Protein AF-A0A1I1IZY8-F1 (afdb_monomer)

Radius of gyration: 29.38 Å; Cα contacts (8 Å, |Δi|>4): 612; chains: 1; bounding box: 115×66×78 Å

Mean predicted aligned error: 15.42 Å

Secondary structure (DSSP, 8-state):
---------------------------------------PPEE-HHHHHHHHSS--EETTEEHHHHH---HHHHHHH-HHHHHHH-S-HHHHHHHIIIIITTTT---SS---PPPPTTEEEEEEEEE-S-SSSS----EEEEEEE----TT--HHHHHHHHHHHHHHHHHHHHHHHHHS---HHHHHHHHHHHHHHHHHTSEE--SSSSTTSHHIIIII-EE-HHHHHHHHHHHHHHHHHHHHH-SSS-----EEEEETTTBSS--EEEEEETTEEEEEETTTTEEEESS-GGGT--GGGEE--TTSS-HHHHHTTSPPP--S-----S---------BSPPP--

Foldseek 3Di:
DDDDDDDDDDDDDDDDDDDDDDPPPPPPPPPPPPDPDDLDADAPPVLVCCQQVAQCDDPRDRCCVVPVAGSVQLCQADQVCCQPPASHSHSSNVCCVPPCVVVVHDGNDHDQDDDDVFFDSYKYWFQQDFPDPDRDDHIHIDTFGDDDQQQDDPVLVVVLLVVLLVQLVVLQCCCVPPHPNFQQSSLLSLLLVLLLLLVQAAEDPPDRCQLGSSNSQEVRYHDLNHSQRSSQSNQVNNQVVQPPDPPDHADGWGWDWPCHLEQDRTWTFICTRRFTKTGGSNQSWIFGHDDVVVVDDPPGIPHPNPPDHNVNSVVPGYYHDDDPDDDPDDSPDSPRHRDDDHDDD

Sequence (345 aa):
MTCKRCLRKVIRISACLIMGMSVLFSTYTSRVYASTYSDAVGISEDTYNTLIKGTTVYNGVDYAKKDGYNPLYYFLNYADLRAAYGADPAKLVEHWAIFGRNEKRTSNTQLALAPQANSSKKEYVVPSNQKTKTKKDGMVVIPQEIHSNGGMNRRQETEARSVALQLAQNIYNQVTTNGGGTQIEMVCYATGIVKAYLDIGTFTTEGKLYRTAYGVFIAHEYSSAGATRALGLILDYLNQLCQADKDKEYPPLQWVHVNANTWDDQWCQIVCDNHEAYADAIVSQAGYGKHPNQGGSKQDVQSYYQYATENDIINTRPPYVDGDYKITENQQKNQNPMSGQKPEY

Nearest PDB structures (foldseek):
  5xf8-assembly1_5  TM=2.092E-01  e=5.697E+00  Saccharomyces cerevisiae S288C
  8w7m-assembly1_5  TM=1.538E-01  e=2.110E+00  Saccharomyces cerevisiae S288C

Structure (mmCIF, N/CA/C/O backbone):
data_AF-A0A1I1IZY8-F1
#
_entry.id   AF-A0A1I1IZY8-F1
#
loop_
_atom_site.group_PDB
_atom_site.id
_atom_site.type_symbol
_atom_site.label_atom_id
_atom_site.label_alt_id
_atom_site.label_comp_id
_atom_site.label_asym_id
_atom_site.label_entity_id
_atom_site.label_seq_id
_atom_site.pdbx_PDB_ins_code
_atom_site.Cartn_x
_atom_site.Cartn_y
_atom_site.Cartn_z
_atom_site.occupancy
_atom_site.B_iso_or_equiv
_atom_site.auth_seq_id
_atom_site.auth_comp_id
_atom_site.auth_asym_id
_atom_site.auth_atom_id
_atom_site.pdbx_PDB_model_num
ATOM 1 N N . MET A 1 1 ? 84.388 34.018 56.118 1.00 34.06 1 MET A N 1
ATOM 2 C CA . MET A 1 1 ? 85.294 33.375 55.143 1.00 34.06 1 MET A CA 1
ATOM 3 C C . MET A 1 1 ? 84.524 33.157 53.847 1.00 34.06 1 MET A C 1
ATOM 5 O O . MET A 1 1 ? 83.461 32.568 53.925 1.00 34.06 1 MET A O 1
ATOM 9 N N . THR A 1 2 ? 85.056 33.705 52.738 1.00 36.53 2 THR A N 1
ATOM 10 C CA . THR A 1 2 ? 84.788 33.446 51.292 1.00 36.53 2 THR A CA 1
ATOM 11 C C . THR A 1 2 ? 83.342 33.394 50.750 1.00 36.53 2 THR A C 1
ATOM 13 O O . THR A 1 2 ? 82.500 32.733 51.322 1.00 36.53 2 THR A O 1
ATOM 16 N N . CYS A 1 3 ? 82.967 33.896 49.564 1.00 37.16 3 CYS A N 1
ATOM 17 C CA . CYS A 1 3 ? 83.484 34.857 48.574 1.00 37.16 3 CYS A CA 1
ATOM 18 C C . CYS A 1 3 ? 82.498 34.834 47.371 1.00 37.16 3 CYS A C 1
ATOM 20 O O . CYS A 1 3 ? 82.237 33.740 46.893 1.00 37.16 3 CYS A O 1
ATOM 22 N N . LYS A 1 4 ? 82.088 36.008 46.839 1.00 40.41 4 LYS A N 1
ATOM 23 C CA . LYS A 1 4 ? 81.721 36.319 45.419 1.00 40.41 4 LYS A CA 1
ATOM 24 C C . LYS A 1 4 ? 80.543 35.568 44.737 1.00 40.41 4 LYS A C 1
ATOM 26 O O . LYS A 1 4 ? 80.348 34.392 44.952 1.00 40.41 4 LYS A O 1
ATOM 31 N N . ARG A 1 5 ? 79.799 36.097 43.752 1.00 43.59 5 ARG A N 1
ATOM 32 C CA . ARG A 1 5 ? 79.442 37.429 43.199 1.00 43.59 5 ARG A CA 1
ATOM 33 C C . ARG A 1 5 ? 78.542 37.146 41.964 1.00 43.59 5 ARG A C 1
ATOM 35 O O . ARG A 1 5 ? 78.700 36.102 41.346 1.00 43.59 5 ARG A O 1
ATOM 42 N N . CYS A 1 6 ? 77.763 38.154 41.556 1.00 35.19 6 CYS A N 1
ATOM 43 C CA . CYS A 1 6 ? 77.185 38.409 40.214 1.00 35.19 6 CYS A CA 1
ATOM 44 C C . CYS A 1 6 ? 75.794 37.837 39.851 1.00 35.19 6 CYS A C 1
ATOM 46 O O . CYS A 1 6 ? 75.528 36.679 40.110 1.00 35.19 6 CYS A O 1
ATOM 48 N N . LEU A 1 7 ? 74.926 38.487 39.055 1.00 38.28 7 LEU A N 1
ATOM 49 C CA . LEU A 1 7 ? 74.340 39.848 38.970 1.00 38.28 7 LEU A CA 1
ATOM 50 C C . LEU A 1 7 ? 73.363 39.839 37.752 1.00 38.28 7 LEU A C 1
ATOM 52 O O . LEU A 1 7 ? 73.817 39.660 36.633 1.00 38.28 7 LEU A O 1
ATOM 56 N N . ARG A 1 8 ? 72.068 40.128 37.996 1.00 36.38 8 ARG A N 1
ATOM 57 C CA . ARG A 1 8 ? 71.033 40.835 37.172 1.00 36.38 8 ARG A CA 1
ATOM 58 C C . ARG A 1 8 ? 70.611 40.389 35.749 1.00 36.38 8 ARG A C 1
ATOM 60 O O . ARG A 1 8 ? 71.401 40.447 34.816 1.00 36.38 8 ARG A O 1
ATOM 67 N N . LYS A 1 9 ? 69.276 40.314 35.561 1.00 36.44 9 LYS A N 1
ATOM 68 C CA . LYS A 1 9 ? 68.382 41.255 34.802 1.00 36.44 9 LYS A CA 1
ATOM 69 C C . LYS A 1 9 ? 66.929 40.720 34.875 1.00 36.44 9 LYS A C 1
ATOM 71 O O . LYS A 1 9 ? 66.686 39.618 34.419 1.00 36.44 9 LYS A O 1
ATOM 76 N N . VAL A 1 10 ? 66.004 41.270 35.672 1.00 39.50 10 VAL A N 1
ATOM 77 C CA . VAL A 1 10 ? 65.030 42.363 35.401 1.00 39.50 10 VAL A CA 1
ATOM 78 C C . VAL A 1 10 ? 64.452 42.384 33.976 1.00 39.50 10 VAL A C 1
ATOM 80 O O . VAL A 1 10 ? 65.185 42.757 33.070 1.00 39.50 10 VAL A O 1
ATOM 83 N N . ILE A 1 11 ? 63.142 42.112 33.832 1.00 36.38 11 ILE A N 1
ATOM 84 C CA . ILE A 1 11 ? 62.152 42.800 32.963 1.00 36.38 11 ILE A CA 1
ATOM 85 C C . ILE A 1 11 ? 60.736 42.577 33.553 1.00 36.38 11 ILE A C 1
ATOM 87 O O . ILE A 1 11 ? 60.507 41.646 34.319 1.00 36.38 11 ILE A O 1
ATOM 91 N N . ARG A 1 12 ? 59.854 43.544 33.282 1.00 35.88 12 ARG A N 1
ATOM 92 C CA . ARG A 1 12 ? 58.697 44.032 34.049 1.00 35.88 12 ARG A CA 1
ATOM 93 C C . ARG A 1 12 ? 57.353 43.323 33.792 1.00 35.88 12 ARG A C 1
ATOM 95 O O . ARG A 1 12 ? 57.112 42.759 32.735 1.00 35.88 12 ARG A O 1
ATOM 102 N N . ILE A 1 13 ? 56.471 43.517 34.774 1.00 37.06 13 ILE A N 1
ATOM 103 C CA . ILE A 1 13 ? 54.999 43.419 34.787 1.00 37.06 13 ILE A CA 1
ATOM 104 C C . ILE A 1 13 ? 54.361 44.269 33.669 1.00 37.06 13 ILE A C 1
ATOM 106 O O . ILE A 1 13 ? 54.784 45.418 33.522 1.00 37.06 13 ILE A O 1
ATOM 110 N N . SER A 1 14 ? 53.307 43.778 32.985 1.00 34.28 14 SER A N 1
ATOM 111 C CA . SER A 1 14 ? 51.981 44.449 32.843 1.00 34.28 14 SER A CA 1
ATOM 112 C C . SER A 1 14 ? 51.028 43.811 31.811 1.00 34.28 14 SER A C 1
ATOM 114 O O . SER A 1 14 ? 51.387 43.636 30.655 1.00 34.28 14 SER A O 1
ATOM 116 N N . ALA A 1 15 ? 49.782 43.631 32.274 1.00 32.50 15 ALA A N 1
ATOM 117 C CA . ALA A 1 15 ? 48.494 43.853 31.599 1.00 32.50 15 ALA A CA 1
ATOM 118 C C . ALA A 1 15 ? 47.944 42.865 30.540 1.00 32.50 15 ALA A C 1
ATOM 120 O O . ALA A 1 15 ? 48.357 42.833 29.390 1.00 32.50 15 ALA A O 1
ATOM 121 N N . CYS A 1 16 ? 46.883 42.171 30.977 1.00 31.05 16 CYS A N 1
ATOM 122 C CA . CYS A 1 16 ? 45.549 42.093 30.365 1.00 31.05 16 CYS A CA 1
ATOM 123 C C . CYS A 1 16 ? 45.417 41.962 28.839 1.00 31.05 16 CYS A C 1
ATOM 125 O O . CYS A 1 16 ? 45.545 42.951 28.128 1.00 31.05 16 CYS A O 1
ATOM 127 N N . LEU A 1 17 ? 44.856 40.832 28.393 1.00 33.91 17 LEU A N 1
ATOM 128 C CA . LEU A 1 17 ? 43.595 40.870 27.642 1.00 33.91 17 LEU A CA 1
ATOM 129 C C . LEU A 1 17 ? 42.876 39.516 27.686 1.00 33.91 17 LEU A C 1
ATOM 131 O O . LEU A 1 17 ? 43.393 38.476 27.289 1.00 33.91 17 LEU A O 1
ATOM 135 N N . ILE A 1 18 ? 41.666 39.579 28.231 1.00 40.50 18 ILE A N 1
ATOM 136 C CA . ILE A 1 18 ? 40.620 38.564 28.198 1.00 40.50 18 ILE A CA 1
ATOM 137 C C . ILE A 1 18 ? 40.026 38.562 26.787 1.00 40.50 18 ILE A C 1
ATOM 139 O O . ILE A 1 18 ? 39.591 39.613 26.331 1.00 40.50 18 ILE A O 1
ATOM 143 N N . MET A 1 19 ? 39.988 37.396 26.144 1.00 34.84 19 MET A N 1
ATOM 144 C CA . MET A 1 19 ? 38.994 36.918 25.163 1.00 34.84 19 MET A CA 1
ATOM 145 C C . MET A 1 19 ? 39.558 35.578 24.660 1.00 34.84 19 MET A C 1
ATOM 147 O O . MET A 1 19 ? 40.604 35.542 24.031 1.00 34.84 19 MET A O 1
ATOM 151 N N . GLY A 1 20 ? 39.038 34.412 25.028 1.00 34.84 20 GLY A N 1
ATOM 152 C CA . GLY A 1 20 ? 37.629 34.056 24.980 1.00 34.84 20 GLY A CA 1
ATOM 153 C C . GLY A 1 20 ? 37.349 33.393 23.635 1.00 34.84 20 GLY A C 1
ATOM 154 O O . GLY A 1 20 ? 36.823 34.050 22.755 1.00 34.84 20 GLY A O 1
ATOM 155 N N . MET A 1 21 ? 37.755 32.127 23.478 1.00 34.97 21 MET A N 1
ATOM 156 C CA . MET A 1 21 ? 37.118 31.117 22.616 1.00 34.97 21 MET A CA 1
ATOM 157 C C . MET A 1 21 ? 37.890 29.795 22.746 1.00 34.97 21 MET A C 1
ATOM 159 O O . MET A 1 21 ? 38.684 29.397 21.897 1.00 34.97 21 MET A O 1
ATOM 163 N N . SER A 1 22 ? 37.676 29.104 23.864 1.00 37.12 22 SER A N 1
ATOM 164 C CA . SER A 1 22 ? 38.010 27.689 23.981 1.00 37.12 22 SER A CA 1
ATOM 165 C C . SER A 1 22 ? 37.069 26.900 23.071 1.00 37.12 22 SER A C 1
ATOM 167 O O . SER A 1 22 ? 35.892 26.726 23.384 1.00 37.12 22 SER A O 1
ATOM 169 N N . VAL A 1 23 ? 37.599 26.434 21.938 1.00 39.19 23 VAL A N 1
ATOM 170 C CA . VAL A 1 23 ? 36.984 25.399 21.102 1.00 39.19 23 VAL A CA 1
ATOM 171 C C . VAL A 1 23 ? 36.989 24.110 21.920 1.00 39.19 23 VAL A C 1
ATOM 173 O O . VAL A 1 23 ? 37.939 23.330 21.898 1.00 39.19 23 VAL A O 1
ATOM 176 N N . LEU A 1 24 ? 35.943 23.923 22.720 1.00 38.31 24 LEU A N 1
ATOM 177 C CA . LEU A 1 24 ? 35.654 22.642 23.339 1.00 38.31 24 LEU A CA 1
ATOM 178 C C . LEU A 1 24 ? 35.123 21.732 22.234 1.00 38.31 24 LEU A C 1
ATOM 180 O O . LEU A 1 24 ? 33.978 21.852 21.803 1.00 38.31 24 LEU A O 1
ATOM 184 N N . PHE A 1 25 ? 35.996 20.841 21.768 1.00 34.78 25 PHE A N 1
ATOM 185 C CA . PHE A 1 25 ? 35.624 19.614 21.078 1.00 34.78 25 PHE A CA 1
ATOM 186 C C . PHE A 1 25 ? 34.626 18.863 21.968 1.00 34.78 25 PHE A C 1
ATOM 188 O O . PHE A 1 25 ? 35.005 18.130 22.881 1.00 34.78 25 PHE A O 1
ATOM 195 N N . SER A 1 26 ? 33.336 19.101 21.737 1.00 34.22 26 SER A N 1
ATOM 196 C CA . SER A 1 26 ? 32.274 18.299 22.322 1.00 34.22 26 SER A CA 1
ATOM 197 C C . SER A 1 26 ? 32.352 16.929 21.666 1.00 34.22 26 SER A C 1
ATOM 199 O O . SER A 1 26 ? 32.083 16.767 20.473 1.00 34.22 26 SER A O 1
ATOM 201 N N . THR A 1 27 ? 32.798 15.943 22.433 1.00 30.19 27 THR A N 1
ATOM 202 C CA . THR A 1 27 ? 32.685 14.540 22.074 1.00 30.19 27 THR A CA 1
ATOM 203 C C . THR A 1 27 ? 31.197 14.210 21.992 1.00 30.19 27 THR A C 1
ATOM 205 O O . THR A 1 27 ? 30.535 13.962 23.000 1.00 30.19 27 THR A O 1
ATOM 208 N N . TYR A 1 28 ? 30.656 14.214 20.772 1.00 30.33 28 TYR A N 1
ATOM 209 C CA . TYR A 1 28 ? 29.362 13.618 20.457 1.00 30.33 28 TYR A CA 1
ATOM 210 C C . TYR A 1 28 ? 29.458 12.109 20.697 1.00 30.33 28 TYR A C 1
ATOM 212 O O . TYR A 1 28 ? 29.640 11.308 19.786 1.00 30.33 28 TYR A O 1
ATOM 220 N N . THR A 1 29 ? 29.375 11.711 21.962 1.00 31.48 29 THR A N 1
ATOM 221 C CA . THR A 1 29 ? 29.021 10.344 22.310 1.00 31.48 29 THR A CA 1
ATOM 222 C C . THR A 1 29 ? 27.521 10.238 22.092 1.00 31.48 29 THR A C 1
ATOM 224 O O . THR A 1 29 ? 26.715 10.673 22.912 1.00 31.48 29 THR A O 1
ATOM 227 N N . SER A 1 30 ? 27.136 9.715 20.932 1.00 28.23 30 SER A N 1
ATOM 228 C CA . SER A 1 30 ? 25.767 9.294 20.666 1.00 28.23 30 SER A CA 1
ATOM 229 C C . SER A 1 30 ? 25.425 8.208 21.683 1.00 28.23 30 SER A C 1
ATOM 231 O O . SER A 1 30 ? 25.748 7.036 21.493 1.00 28.23 30 SER A O 1
ATOM 233 N N . ARG A 1 31 ? 24.826 8.587 22.815 1.00 30.16 31 ARG A N 1
ATOM 234 C CA . ARG A 1 31 ? 24.198 7.615 23.706 1.00 30.16 31 ARG A CA 1
ATOM 235 C C . ARG A 1 31 ? 23.035 7.019 22.929 1.00 30.16 31 ARG A C 1
ATOM 237 O O . ARG A 1 31 ? 22.040 7.692 22.679 1.00 30.16 31 ARG A O 1
ATOM 244 N N . VAL A 1 32 ? 23.204 5.770 22.511 1.00 27.44 32 VAL A N 1
ATOM 245 C CA . VAL A 1 32 ? 22.123 4.924 22.016 1.00 27.44 32 VAL A CA 1
ATOM 246 C C . VAL A 1 32 ? 21.107 4.817 23.148 1.00 27.44 32 VAL A C 1
ATOM 248 O O . VAL A 1 32 ? 21.322 4.101 24.123 1.00 27.44 32 VAL A O 1
ATOM 251 N N . TYR A 1 33 ? 20.017 5.571 23.048 1.00 27.00 33 TYR A N 1
ATOM 252 C CA . TYR A 1 33 ? 18.827 5.296 23.833 1.00 27.00 33 TYR A CA 1
ATOM 253 C C . TYR A 1 33 ? 18.123 4.125 23.153 1.00 27.00 33 TYR A C 1
ATOM 255 O O . TYR A 1 33 ? 17.461 4.290 22.132 1.00 27.00 33 TYR A O 1
ATOM 263 N N . ALA A 1 34 ? 18.299 2.925 23.702 1.00 26.97 34 ALA A N 1
ATOM 264 C CA . ALA A 1 34 ? 17.356 1.847 23.468 1.00 26.97 34 ALA A CA 1
ATOM 265 C C . ALA A 1 34 ? 16.060 2.246 24.186 1.00 26.97 34 ALA A C 1
ATOM 267 O O . ALA A 1 34 ? 15.960 2.109 25.406 1.00 26.97 34 ALA A O 1
ATOM 268 N N . SER A 1 35 ? 15.098 2.816 23.456 1.00 29.23 35 SER A N 1
ATOM 269 C CA . SER A 1 35 ? 13.743 2.897 23.986 1.00 29.23 35 SER A CA 1
ATOM 270 C C . SER A 1 35 ? 13.186 1.476 24.029 1.00 29.23 35 SER A C 1
ATOM 272 O O . SER A 1 35 ? 13.366 0.675 23.108 1.00 29.23 35 SER A O 1
ATOM 274 N N . THR A 1 36 ? 12.571 1.123 25.148 1.00 26.23 36 THR A N 1
ATOM 275 C CA . THR A 1 36 ? 11.823 -0.122 25.278 1.00 26.23 36 THR A CA 1
ATOM 276 C C . THR A 1 36 ? 10.718 -0.125 24.228 1.00 26.23 36 THR A C 1
ATOM 278 O O . THR A 1 36 ? 9.819 0.713 24.264 1.00 26.23 36 THR A O 1
ATOM 281 N N . TYR A 1 37 ? 10.831 -1.051 23.279 1.00 27.66 37 TYR A N 1
ATOM 282 C CA . TYR A 1 37 ? 9.823 -1.397 22.283 1.00 27.66 37 TYR A CA 1
ATOM 283 C C . TYR A 1 37 ? 8.445 -1.515 22.954 1.00 27.66 37 TYR A C 1
ATOM 285 O O . TYR A 1 37 ? 8.283 -2.330 23.862 1.00 27.66 37 TYR A O 1
ATOM 293 N N . SER A 1 38 ? 7.474 -0.687 22.554 1.00 30.67 38 SER A N 1
ATOM 294 C CA . SER A 1 38 ? 6.097 -0.816 23.030 1.00 30.67 38 SER A CA 1
ATOM 295 C C . SER A 1 38 ? 5.305 -1.740 22.100 1.00 30.67 38 SER A C 1
ATOM 297 O O . SER A 1 38 ? 5.224 -1.520 20.888 1.00 30.67 38 SER A O 1
ATOM 299 N N . ASP A 1 39 ? 4.708 -2.777 22.688 1.00 31.77 39 ASP A N 1
ATOM 300 C CA . ASP A 1 39 ? 3.784 -3.735 22.059 1.00 31.77 39 ASP A CA 1
ATOM 301 C C . ASP A 1 39 ? 2.368 -3.141 21.874 1.00 31.77 39 ASP A C 1
ATOM 303 O O . ASP A 1 39 ? 1.355 -3.834 21.969 1.00 31.77 39 ASP A O 1
ATOM 307 N N . ALA A 1 40 ? 2.260 -1.828 21.659 1.00 36.28 40 ALA A N 1
ATOM 308 C CA . ALA A 1 40 ? 0.965 -1.165 21.578 1.00 36.28 40 ALA A CA 1
ATOM 309 C C . ALA A 1 40 ? 0.355 -1.309 20.175 1.00 36.28 40 ALA A C 1
ATOM 311 O O . ALA A 1 40 ? 0.960 -0.921 19.173 1.00 36.28 40 ALA A O 1
ATOM 312 N N . VAL A 1 41 ? -0.874 -1.829 20.124 1.00 41.97 41 VAL A N 1
ATOM 313 C CA . VAL A 1 41 ? -1.770 -1.694 18.969 1.00 41.97 41 VAL A CA 1
ATOM 314 C C . VAL A 1 41 ? -2.102 -0.209 18.820 1.00 41.97 41 VAL A C 1
ATOM 316 O O . VAL A 1 41 ? -2.611 0.406 19.757 1.00 41.97 41 VAL A O 1
ATOM 319 N N . GLY A 1 42 ? -1.803 0.375 17.659 1.00 40.78 42 GLY A N 1
ATOM 320 C CA . GLY A 1 42 ? -2.234 1.732 17.330 1.00 40.78 42 GLY A CA 1
ATOM 321 C C . GLY A 1 42 ? -3.739 1.741 17.069 1.00 40.78 42 GLY A C 1
ATOM 322 O O . GLY A 1 42 ? -4.212 1.036 16.180 1.00 40.78 42 GLY A O 1
ATOM 323 N N . ILE A 1 43 ? -4.482 2.513 17.855 1.00 49.06 43 ILE A N 1
ATOM 324 C CA . ILE A 1 43 ? -5.935 2.692 17.759 1.00 49.06 43 ILE A CA 1
ATOM 325 C C . ILE A 1 43 ? -6.226 4.179 17.591 1.00 49.06 43 ILE A C 1
ATOM 327 O O . ILE A 1 43 ? -5.583 5.008 18.232 1.00 49.06 43 ILE A O 1
ATOM 331 N N . SER A 1 44 ? -7.187 4.536 16.735 1.00 48.88 44 SER A N 1
ATOM 332 C CA . SER A 1 44 ? -7.623 5.931 16.648 1.00 48.88 44 SER A CA 1
ATOM 333 C C . SER A 1 44 ? -8.234 6.383 17.977 1.00 48.88 44 SER A C 1
ATOM 335 O O . SER A 1 44 ? -8.900 5.598 18.657 1.00 48.88 44 SER A O 1
ATOM 337 N N . GLU A 1 45 ? -8.038 7.653 18.336 1.00 47.06 45 GLU A N 1
ATOM 338 C CA . GLU A 1 45 ? -8.573 8.226 19.579 1.00 47.06 45 GLU A CA 1
ATOM 339 C C . GLU A 1 45 ? -10.096 8.031 19.683 1.00 47.06 45 GLU A C 1
ATOM 341 O O . GLU A 1 45 ? -10.617 7.678 20.739 1.00 47.06 45 GLU A O 1
ATOM 346 N N . ASP A 1 46 ? -10.822 8.153 18.569 1.00 51.62 46 ASP A N 1
ATOM 347 C CA . ASP A 1 46 ? -12.268 7.909 18.507 1.00 51.62 46 ASP A CA 1
ATOM 348 C C . ASP A 1 46 ? -12.635 6.448 18.819 1.00 51.62 46 ASP A C 1
ATOM 350 O O . ASP A 1 46 ? -13.616 6.186 19.518 1.00 51.62 46 ASP A O 1
ATOM 354 N N . THR A 1 47 ? -11.837 5.484 18.349 1.00 56.75 47 THR A N 1
ATOM 355 C CA . THR A 1 47 ? -12.042 4.048 18.607 1.00 56.75 47 THR A CA 1
ATOM 356 C C . THR A 1 47 ? -11.752 3.707 20.055 1.00 56.75 47 THR A C 1
ATOM 358 O O . THR A 1 47 ? -12.551 3.031 20.707 1.00 56.75 47 THR A O 1
ATOM 361 N N . TYR A 1 48 ? -10.620 4.197 20.564 1.00 66.31 48 TYR A N 1
ATOM 362 C CA . TYR A 1 48 ? -10.260 4.057 21.965 1.00 66.31 48 TYR A CA 1
ATOM 363 C C . TYR A 1 48 ? -11.387 4.600 22.840 1.00 66.31 48 TYR A C 1
ATOM 365 O O . TYR A 1 48 ? -11.917 3.879 23.680 1.00 66.31 48 TYR A O 1
ATOM 373 N N . ASN A 1 49 ? -11.849 5.822 22.571 1.00 66.00 49 ASN A N 1
ATOM 374 C CA . ASN A 1 49 ? -12.944 6.433 23.312 1.00 66.00 49 ASN A CA 1
ATOM 375 C C . ASN A 1 49 ? -14.255 5.649 23.200 1.00 66.00 49 ASN A C 1
ATOM 377 O O . ASN A 1 49 ? -14.922 5.464 24.216 1.00 66.00 49 ASN A O 1
ATOM 381 N N . THR A 1 50 ? -14.615 5.169 22.009 1.00 72.56 50 THR A N 1
ATOM 382 C CA . THR A 1 50 ? -15.835 4.376 21.787 1.00 72.56 50 THR A CA 1
ATOM 383 C C . THR A 1 50 ? -15.820 3.082 22.598 1.00 72.56 50 THR A C 1
ATOM 385 O O . THR A 1 50 ? -16.822 2.730 23.216 1.00 72.56 50 THR A O 1
ATOM 388 N N . LEU A 1 51 ? -14.683 2.385 22.640 1.00 80.38 51 LEU A N 1
ATOM 389 C CA . LEU A 1 51 ? -14.558 1.101 23.326 1.00 80.38 51 LEU A CA 1
ATOM 390 C C . LEU A 1 51 ? -14.335 1.252 24.836 1.00 80.38 51 LEU A C 1
ATOM 392 O O . LEU A 1 51 ? -14.933 0.503 25.603 1.00 80.38 51 LEU A O 1
ATOM 396 N N . ILE A 1 52 ? -13.546 2.235 25.288 1.00 77.62 52 ILE A N 1
ATOM 397 C CA . ILE A 1 52 ? -13.352 2.516 26.725 1.00 77.62 52 ILE A CA 1
ATOM 398 C C . ILE A 1 52 ? -14.656 2.975 27.371 1.00 77.62 52 ILE A C 1
ATOM 400 O O . ILE A 1 52 ? -14.956 2.575 28.493 1.00 77.62 52 ILE A O 1
ATOM 404 N N . LYS A 1 53 ? -15.418 3.834 26.684 1.00 79.06 53 LYS A N 1
ATOM 405 C CA . LYS A 1 53 ? -16.692 4.379 27.189 1.00 79.06 53 LYS A CA 1
ATOM 406 C C . LYS A 1 53 ? -17.890 3.510 26.799 1.00 79.06 53 LYS A C 1
ATOM 408 O O . LYS A 1 53 ? -19.029 3.863 27.098 1.00 79.06 53 LYS A O 1
ATOM 413 N N . GLY A 1 54 ? -17.635 2.406 26.106 1.00 81.81 54 GLY A N 1
ATOM 414 C CA . GLY A 1 54 ? -18.640 1.496 25.593 1.00 81.81 54 GLY A CA 1
ATOM 415 C C . GLY A 1 54 ? -19.386 0.746 26.692 1.00 81.81 54 GLY A C 1
ATOM 416 O O . GLY A 1 54 ? -18.860 0.526 27.780 1.00 81.81 54 GLY A O 1
ATOM 417 N N . THR A 1 55 ? -20.623 0.332 26.407 1.00 90.81 55 THR A N 1
ATOM 418 C CA . THR A 1 55 ? -21.419 -0.435 27.375 1.00 90.81 55 THR A CA 1
ATOM 419 C C . THR A 1 55 ? -20.744 -1.758 27.744 1.00 90.81 55 THR A C 1
ATOM 421 O O . THR A 1 55 ? -20.208 -2.475 26.901 1.00 90.81 55 THR A O 1
ATOM 424 N N . THR A 1 56 ? -20.825 -2.097 29.026 1.00 95.44 56 THR A N 1
ATOM 425 C CA . THR A 1 56 ? -20.411 -3.386 29.598 1.00 95.44 56 THR A CA 1
ATOM 426 C C . THR A 1 56 ? -21.609 -4.164 30.133 1.00 95.44 56 THR A C 1
ATOM 428 O O . THR A 1 56 ? -21.448 -5.214 30.758 1.00 95.44 56 THR A O 1
ATOM 431 N N . VAL A 1 57 ? -22.821 -3.658 29.886 1.00 95.19 57 VAL A N 1
ATOM 432 C CA . VAL A 1 57 ? -24.073 -4.219 30.384 1.00 95.19 57 VAL A CA 1
ATOM 433 C C . VAL A 1 57 ? -24.803 -4.937 29.259 1.00 95.19 57 VAL A C 1
ATOM 435 O O . VAL A 1 57 ? -25.103 -4.339 28.226 1.00 95.19 57 VAL A O 1
ATOM 438 N N . TYR A 1 58 ? -25.153 -6.199 29.497 1.00 96.62 58 TYR A N 1
ATOM 439 C CA . TYR A 1 58 ? -26.017 -6.981 28.615 1.00 96.62 58 TYR A CA 1
ATOM 440 C C . TYR A 1 58 ? -27.097 -7.694 29.430 1.00 96.62 58 TYR A C 1
ATOM 442 O O . TYR A 1 58 ? -26.795 -8.318 30.449 1.00 96.62 58 TYR A O 1
ATOM 450 N N . ASN A 1 59 ? -28.362 -7.575 29.007 1.00 95.69 59 ASN A N 1
ATOM 451 C CA . ASN A 1 59 ? -29.538 -8.098 29.719 1.00 95.69 59 ASN A CA 1
ATOM 452 C C . ASN A 1 59 ? -29.545 -7.772 31.228 1.00 95.69 59 ASN A C 1
ATOM 454 O O . ASN A 1 59 ? -29.812 -8.629 32.067 1.00 95.69 59 ASN A O 1
ATOM 458 N N . GLY A 1 60 ? -29.211 -6.523 31.573 1.00 94.44 60 GLY A N 1
ATOM 459 C CA . GLY A 1 60 ? -29.209 -6.022 32.954 1.00 94.44 60 GLY A CA 1
ATOM 460 C C . GLY A 1 60 ? -28.013 -6.455 33.810 1.00 94.44 60 GLY A C 1
ATOM 461 O O . GLY A 1 60 ? -27.929 -6.060 34.970 1.00 94.44 60 GLY A O 1
ATOM 462 N N . VAL A 1 61 ? -27.074 -7.230 33.261 1.00 94.62 61 VAL A N 1
ATOM 463 C CA . VAL A 1 61 ? -25.871 -7.684 33.970 1.00 94.62 61 VAL A CA 1
ATOM 464 C C . VAL A 1 61 ? -24.663 -6.878 33.506 1.00 94.62 61 VAL A C 1
ATOM 466 O O . VAL A 1 61 ? -24.362 -6.858 32.316 1.00 94.62 61 VAL A O 1
ATOM 469 N N . ASP A 1 62 ? -23.959 -6.246 34.446 1.00 96.31 62 ASP A N 1
ATOM 470 C CA . ASP A 1 62 ? -22.699 -5.534 34.198 1.00 96.31 62 ASP A CA 1
ATOM 471 C C . ASP A 1 62 ? -21.513 -6.506 34.231 1.00 96.31 62 ASP A C 1
ATOM 473 O O . ASP A 1 62 ? -21.057 -6.942 35.294 1.00 96.31 62 ASP A O 1
ATOM 477 N N . TYR A 1 63 ? -21.014 -6.853 33.050 1.00 95.06 63 TYR A N 1
ATOM 478 C CA . TYR A 1 63 ? -19.938 -7.822 32.879 1.00 95.06 63 TYR A CA 1
ATOM 479 C C . TYR A 1 63 ? -18.562 -7.265 33.239 1.00 95.06 63 TYR A C 1
ATOM 481 O O . TYR A 1 63 ? -17.666 -8.050 33.560 1.00 95.06 63 TYR A O 1
ATOM 489 N N . ALA A 1 64 ? -18.384 -5.939 33.258 1.00 93.25 64 ALA A N 1
ATOM 490 C CA . ALA A 1 64 ? -17.140 -5.350 33.748 1.00 93.25 64 ALA A CA 1
ATOM 491 C C . ALA A 1 64 ? -16.967 -5.632 35.238 1.00 93.25 64 ALA A C 1
ATOM 493 O O . ALA A 1 64 ? -15.904 -6.065 35.672 1.00 93.25 64 ALA A O 1
ATOM 494 N N . LYS A 1 65 ? -18.040 -5.473 36.019 1.00 93.81 65 LYS A N 1
ATOM 495 C CA . LYS A 1 65 ? -18.027 -5.796 37.454 1.00 93.81 65 LYS A CA 1
ATOM 496 C C . LYS A 1 65 ? -17.996 -7.291 37.722 1.00 93.81 65 LYS A C 1
ATOM 498 O O . LYS A 1 65 ? -17.347 -7.723 38.667 1.00 93.81 65 LYS A O 1
ATOM 503 N N . LYS A 1 66 ? -18.731 -8.064 36.925 1.00 92.81 66 LYS A N 1
ATOM 504 C CA . LYS A 1 66 ? -18.883 -9.501 37.148 1.00 92.81 66 LYS A CA 1
ATOM 505 C C . LYS A 1 66 ? -17.603 -10.278 36.832 1.00 92.81 66 LYS A C 1
ATOM 507 O O . LYS A 1 66 ? -17.186 -11.105 37.634 1.00 92.81 66 LYS A O 1
ATOM 512 N N . ASP A 1 67 ? -16.985 -9.979 35.687 1.00 90.56 67 ASP A N 1
ATOM 513 C CA . ASP A 1 67 ? -15.938 -10.819 35.094 1.00 90.56 67 ASP A CA 1
ATOM 514 C C . ASP A 1 67 ? -14.668 -10.019 34.730 1.00 90.56 67 ASP A C 1
ATOM 516 O O . ASP A 1 67 ? -13.726 -10.563 34.153 1.00 90.56 67 ASP A O 1
ATOM 520 N N . GLY A 1 68 ? -14.632 -8.712 35.014 1.00 90.69 68 GLY A N 1
ATOM 521 C CA . GLY A 1 68 ? -13.558 -7.824 34.560 1.00 90.69 68 GLY A CA 1
ATOM 522 C C . GLY A 1 68 ? -13.615 -7.508 33.062 1.00 90.69 68 GLY A C 1
ATOM 523 O O . GLY A 1 68 ? -12.607 -7.098 32.496 1.00 90.69 68 GLY A O 1
ATOM 524 N N . TYR A 1 69 ? -14.755 -7.730 32.398 1.00 94.31 69 TYR A N 1
ATOM 525 C CA . TYR A 1 69 ? -14.919 -7.488 30.963 1.00 94.31 69 TYR A CA 1
ATOM 526 C C . TYR A 1 69 ? -14.555 -6.051 30.566 1.00 94.31 69 TYR A C 1
ATOM 528 O O . TYR A 1 69 ? -15.089 -5.089 31.117 1.00 94.31 69 TYR A O 1
ATOM 536 N N . ASN A 1 70 ? -13.685 -5.917 29.568 1.00 91.12 70 ASN A N 1
ATOM 537 C CA . ASN A 1 70 ? -13.299 -4.647 28.978 1.00 91.12 70 ASN A CA 1
ATOM 538 C C . ASN A 1 70 ? -13.534 -4.710 27.454 1.00 91.12 70 ASN A C 1
ATOM 540 O O . ASN A 1 70 ? -12.903 -5.536 26.786 1.00 91.12 70 ASN A O 1
ATOM 544 N N . PRO A 1 71 ? -14.403 -3.851 26.883 1.00 86.62 71 PRO A N 1
ATOM 545 C CA . PRO A 1 71 ? -14.712 -3.887 25.457 1.00 86.62 71 PRO A CA 1
ATOM 546 C C . PRO A 1 71 ? -13.483 -3.652 24.579 1.00 86.62 71 PRO A C 1
ATOM 548 O O . PRO A 1 71 ? -13.355 -4.308 23.551 1.00 86.62 71 PRO A O 1
ATOM 551 N N . LEU A 1 72 ? -12.558 -2.775 24.990 1.00 82.06 72 LEU A N 1
ATOM 552 C CA . LEU A 1 72 ? -11.323 -2.539 24.245 1.00 82.06 72 LEU A CA 1
ATOM 553 C C . LEU A 1 72 ? -10.458 -3.792 24.216 1.00 82.06 72 LEU A C 1
ATOM 555 O O . LEU A 1 72 ? -10.056 -4.215 23.140 1.00 82.06 72 LEU A O 1
ATOM 559 N N . TYR A 1 73 ? -10.163 -4.400 25.363 1.00 82.50 73 TYR A N 1
ATOM 560 C CA . TYR A 1 73 ? -9.306 -5.588 25.378 1.00 82.50 73 TYR A CA 1
ATOM 561 C C . TYR A 1 73 ? -9.947 -6.749 24.635 1.00 82.50 73 TYR A C 1
ATOM 563 O O . TYR A 1 73 ? -9.282 -7.432 23.863 1.00 82.50 73 TYR A O 1
ATOM 571 N N . TYR A 1 74 ? -11.251 -6.941 24.808 1.00 88.19 74 TYR A N 1
ATOM 572 C CA . TYR A 1 74 ? -11.966 -7.991 24.106 1.00 88.19 74 TYR A CA 1
ATOM 573 C C . TYR A 1 74 ? -11.959 -7.787 22.589 1.00 88.19 74 TYR A C 1
ATOM 575 O O . TYR A 1 74 ? -11.692 -8.722 21.837 1.00 88.19 74 TYR A O 1
ATOM 583 N N . PHE A 1 75 ? -12.157 -6.547 22.148 1.00 80.38 75 PHE A N 1
ATOM 584 C CA . PHE A 1 75 ? -12.006 -6.154 20.756 1.00 80.38 75 PHE A CA 1
ATOM 585 C C . PHE A 1 75 ? -10.575 -6.390 20.250 1.00 80.38 75 PHE A C 1
ATOM 587 O O . PHE A 1 75 ? -10.388 -7.023 19.216 1.00 80.38 75 PHE A O 1
ATOM 594 N N . LEU A 1 76 ? -9.548 -5.953 20.983 1.00 69.12 76 LEU A N 1
ATOM 595 C CA . LEU A 1 76 ? -8.138 -6.092 20.592 1.00 69.12 76 LEU A CA 1
ATOM 596 C C . LEU A 1 76 ? -7.651 -7.547 20.559 1.00 69.12 76 LEU A C 1
ATOM 598 O O . LEU A 1 76 ? -6.793 -7.887 19.749 1.00 69.12 76 LEU A O 1
ATOM 602 N N . ASN A 1 77 ? -8.222 -8.434 21.367 1.00 74.06 77 ASN A N 1
ATOM 603 C CA . ASN A 1 77 ? -7.760 -9.819 21.467 1.00 74.06 77 ASN A CA 1
ATOM 604 C C . ASN A 1 77 ? -8.270 -10.738 20.349 1.00 74.06 77 ASN A C 1
ATOM 606 O O . ASN A 1 77 ? -7.658 -11.773 20.100 1.00 74.06 77 ASN A O 1
ATOM 610 N N . TYR A 1 78 ? -9.375 -10.389 19.683 1.00 71.94 78 TYR A N 1
ATOM 611 C CA . TYR A 1 78 ? -10.092 -11.319 18.805 1.00 71.94 78 TYR A CA 1
ATOM 612 C C . TYR A 1 78 ? -10.431 -10.734 17.436 1.00 71.94 78 TYR A C 1
ATOM 614 O O . TYR A 1 78 ? -11.398 -9.989 17.287 1.00 71.94 78 TYR A O 1
ATOM 622 N N . ALA A 1 79 ? -9.642 -11.104 16.423 1.00 60.50 79 ALA A N 1
ATOM 623 C CA . ALA A 1 79 ? -9.794 -10.613 15.052 1.00 60.50 79 ALA A CA 1
ATOM 624 C C . ALA A 1 79 ? -11.155 -10.965 14.430 1.00 60.50 79 ALA A C 1
ATOM 626 O O . ALA A 1 79 ? -11.716 -10.160 13.693 1.00 60.50 79 ALA A O 1
ATOM 627 N N . ASP A 1 80 ? -11.716 -12.126 14.767 1.00 63.19 80 ASP A N 1
ATOM 628 C CA . ASP A 1 80 ? -13.041 -12.561 14.324 1.00 63.19 80 ASP A CA 1
ATOM 629 C C . ASP A 1 80 ? -14.160 -11.654 14.861 1.00 63.19 80 ASP A C 1
ATOM 631 O O . ASP A 1 80 ? -15.065 -11.294 14.112 1.00 63.19 80 ASP A O 1
ATOM 635 N N . LEU A 1 81 ? -14.069 -11.197 16.116 1.00 77.50 81 LEU A N 1
ATOM 636 C CA . LEU A 1 81 ? -15.031 -10.242 16.682 1.00 77.50 81 LEU A CA 1
ATOM 637 C C . LEU A 1 81 ? -14.880 -8.857 16.059 1.00 77.50 81 LEU A C 1
ATOM 639 O O . LEU A 1 81 ? -15.881 -8.195 15.786 1.00 77.50 81 LEU A O 1
ATOM 643 N N . ARG A 1 82 ? -13.636 -8.433 15.790 1.00 70.44 82 ARG A N 1
ATOM 644 C CA . ARG A 1 82 ? -13.368 -7.181 15.066 1.00 70.44 82 ARG A CA 1
ATOM 645 C C . ARG A 1 82 ? -14.000 -7.211 13.677 1.00 70.44 82 ARG A C 1
ATOM 647 O O . ARG A 1 82 ? -14.679 -6.257 13.312 1.00 70.44 82 ARG A O 1
ATOM 654 N N . ALA A 1 83 ? -13.836 -8.315 12.950 1.00 48.34 83 ALA A N 1
ATOM 655 C CA . ALA A 1 83 ? -14.403 -8.499 11.619 1.00 48.34 83 ALA A CA 1
ATOM 656 C C . ALA A 1 83 ? -15.938 -8.596 11.631 1.00 48.34 83 ALA A C 1
ATOM 658 O O . ALA A 1 83 ? -16.591 -8.044 10.748 1.00 48.34 83 ALA A O 1
ATOM 659 N N . ALA A 1 84 ? -16.521 -9.280 12.620 1.00 66.50 84 ALA A N 1
ATOM 660 C CA . ALA A 1 84 ? -17.964 -9.489 12.696 1.00 66.50 84 ALA A CA 1
ATOM 661 C C . ALA A 1 84 ? -18.736 -8.247 13.169 1.00 66.50 84 ALA A C 1
ATOM 663 O O . ALA A 1 84 ? -19.843 -7.998 12.691 1.00 66.50 84 ALA A O 1
ATOM 664 N N . TYR A 1 85 ? -18.183 -7.491 14.122 1.00 76.56 85 TYR A N 1
ATOM 665 C CA . TYR A 1 85 ? -18.922 -6.448 14.844 1.00 76.56 85 TYR A CA 1
ATOM 666 C C . TYR A 1 85 ? -18.329 -5.045 14.707 1.00 76.56 85 TYR A C 1
ATOM 668 O O . TYR A 1 85 ? -19.014 -4.065 14.991 1.00 76.56 85 TYR A O 1
ATOM 676 N N . GLY A 1 86 ? -17.068 -4.913 14.286 1.00 64.19 86 GLY A N 1
ATOM 677 C CA . GLY A 1 86 ? -16.345 -3.650 14.402 1.00 64.19 86 GLY A CA 1
ATOM 678 C C . GLY A 1 86 ? -16.216 -3.194 15.861 1.00 64.19 86 GLY A C 1
ATOM 679 O O . GLY A 1 86 ? -16.335 -3.987 16.796 1.00 64.19 86 GLY A O 1
ATOM 680 N N . ALA A 1 87 ? -15.939 -1.906 16.073 1.00 72.06 87 ALA A N 1
ATOM 681 C CA . ALA A 1 87 ? -15.837 -1.318 17.409 1.00 72.06 87 ALA A CA 1
ATOM 682 C C . ALA A 1 87 ? -17.228 -1.009 18.000 1.00 72.06 87 ALA A C 1
ATOM 684 O O . ALA A 1 87 ? -17.506 0.130 18.364 1.00 72.06 87 ALA A O 1
ATOM 685 N N . ASP A 1 88 ? -18.107 -2.013 18.064 1.00 80.69 88 ASP A N 1
ATOM 686 C CA . ASP A 1 88 ? -19.447 -1.916 18.652 1.00 80.69 88 ASP A CA 1
ATOM 687 C C . ASP A 1 88 ? -19.453 -2.549 20.058 1.00 80.69 88 ASP A C 1
ATOM 689 O O . ASP A 1 88 ? -19.513 -3.778 20.194 1.00 80.69 88 ASP A O 1
ATOM 693 N N . PRO A 1 89 ? -19.419 -1.740 21.135 1.00 86.62 89 PRO A N 1
ATOM 694 C CA . PRO A 1 89 ? -19.394 -2.258 22.497 1.00 86.62 89 PRO A CA 1
ATOM 695 C C . PRO A 1 89 ? -20.618 -3.105 22.854 1.00 86.62 89 PRO A C 1
ATOM 697 O O . PRO A 1 89 ? -20.485 -4.038 23.645 1.00 86.62 89 PRO A O 1
ATOM 700 N N . ALA A 1 90 ? -21.791 -2.811 22.276 1.00 91.44 90 ALA A N 1
ATOM 701 C CA . ALA A 1 90 ? -23.027 -3.537 22.558 1.00 91.44 90 ALA A CA 1
ATOM 702 C C . ALA A 1 90 ? -22.971 -4.956 21.981 1.00 91.44 90 ALA A C 1
ATOM 704 O O . ALA A 1 90 ? -23.299 -5.920 22.675 1.00 91.44 90 ALA A O 1
ATOM 705 N N . LYS A 1 91 ? -22.479 -5.096 20.745 1.00 91.94 91 LYS A N 1
ATOM 706 C CA . LYS A 1 91 ? -22.270 -6.406 20.111 1.00 91.94 91 LYS A CA 1
ATOM 707 C C . LYS A 1 91 ? -21.158 -7.207 20.779 1.00 91.94 91 LYS A C 1
ATOM 709 O O . LYS A 1 91 ? -21.293 -8.416 20.962 1.00 91.94 91 LYS A O 1
ATOM 714 N N . LEU A 1 92 ? -20.091 -6.539 21.209 1.00 92.69 92 LEU A N 1
ATOM 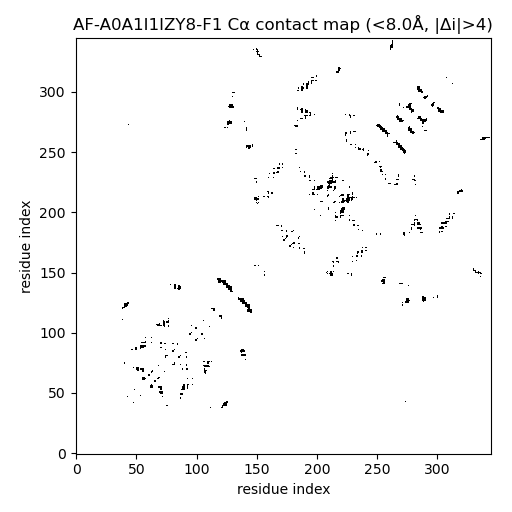715 C CA . LEU A 1 92 ? -18.992 -7.186 21.922 1.00 92.69 92 LEU A CA 1
ATOM 716 C C . LEU A 1 92 ? -19.436 -7.729 23.290 1.00 92.69 92 LEU A C 1
ATOM 718 O O . LEU A 1 92 ? -19.100 -8.867 23.624 1.00 92.69 92 LEU A O 1
ATOM 722 N N . VAL A 1 93 ? -20.225 -6.972 24.068 1.00 96.88 93 VAL A N 1
ATOM 723 C CA . VAL A 1 93 ? -20.720 -7.457 25.369 1.00 96.88 93 VAL A CA 1
ATOM 724 C C . VAL A 1 93 ? -21.794 -8.535 25.211 1.00 96.88 93 VAL A C 1
ATOM 726 O O . VAL A 1 93 ? -21.809 -9.491 25.985 1.00 96.88 93 VAL A O 1
ATOM 729 N N . GLU A 1 94 ? -22.651 -8.436 24.190 1.00 96.88 94 GLU A N 1
ATOM 730 C CA . GLU A 1 94 ? -23.594 -9.494 23.808 1.00 96.88 94 GLU A CA 1
ATOM 731 C C . GLU A 1 94 ? -22.842 -10.800 23.519 1.00 96.88 94 GLU A C 1
ATOM 733 O O . GLU A 1 94 ? -23.149 -11.843 24.102 1.00 96.88 94 GLU A O 1
ATOM 738 N N . HIS A 1 95 ? -21.793 -10.738 22.694 1.00 96.81 95 HIS A N 1
ATOM 739 C CA . HIS A 1 95 ? -20.978 -11.905 22.382 1.00 96.81 95 HIS A CA 1
ATOM 740 C C . HIS A 1 95 ? -20.261 -12.458 23.616 1.00 96.81 95 HIS A C 1
ATOM 742 O O . HIS A 1 95 ? -20.283 -13.667 23.846 1.00 96.81 95 HIS A O 1
ATOM 748 N N . TRP A 1 96 ? -19.658 -11.602 24.447 1.00 96.31 96 TRP A N 1
ATOM 749 C CA . TRP A 1 96 ? -19.030 -12.040 25.695 1.00 96.31 96 TRP A CA 1
ATOM 750 C C . TRP A 1 96 ? -20.022 -12.777 26.601 1.00 96.31 9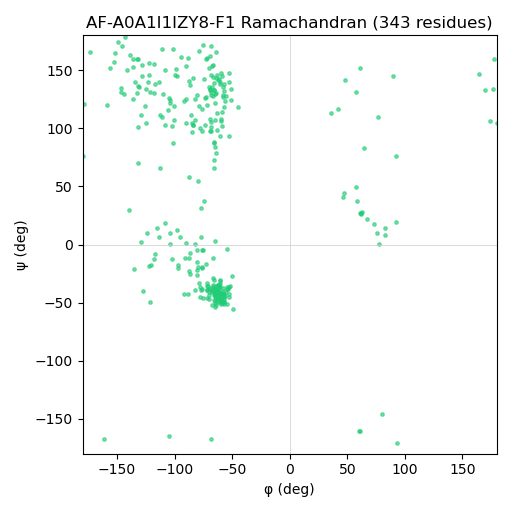6 TRP A C 1
ATOM 752 O O . TRP A 1 96 ? -19.728 -13.858 27.123 1.00 96.31 96 TRP A O 1
ATOM 762 N N . ALA A 1 97 ? -21.224 -12.219 26.748 1.00 96.19 97 ALA A N 1
ATOM 763 C CA . ALA A 1 97 ? -22.272 -12.775 27.583 1.00 96.19 97 ALA A CA 1
ATOM 764 C C . ALA A 1 97 ? -22.768 -14.137 27.077 1.00 96.19 97 ALA A C 1
ATOM 766 O O . ALA A 1 97 ? -22.974 -15.032 27.900 1.00 96.19 97 ALA A O 1
ATOM 767 N N . ILE A 1 98 ? -22.957 -14.308 25.767 1.00 96.56 98 ILE A N 1
ATOM 768 C CA . ILE A 1 98 ? -23.568 -15.516 25.190 1.00 96.56 98 ILE A CA 1
ATOM 769 C C . ILE A 1 98 ? -22.523 -16.602 24.883 1.00 96.56 98 ILE A C 1
ATOM 771 O O . ILE A 1 98 ? -22.748 -17.773 25.193 1.00 96.56 98 ILE A O 1
ATOM 775 N N . PHE A 1 99 ? -21.373 -16.224 24.320 1.00 95.12 99 PHE A N 1
ATOM 776 C CA . PHE A 1 99 ? -20.383 -17.152 23.763 1.00 95.12 99 PHE A CA 1
ATOM 777 C C . PHE A 1 99 ? -19.011 -17.026 24.421 1.00 95.12 99 PHE A C 1
ATOM 779 O O . PHE A 1 99 ? -18.455 -18.025 24.872 1.00 95.12 99 PHE A O 1
ATOM 786 N N . GLY A 1 100 ? -18.481 -15.806 24.542 1.00 91.75 100 GLY A N 1
ATOM 787 C CA . GLY A 1 100 ? -17.078 -15.558 24.888 1.00 91.75 100 GLY A CA 1
ATOM 788 C C . GLY A 1 100 ? -16.593 -16.245 26.163 1.00 91.75 100 GLY A C 1
ATOM 789 O O . GLY A 1 100 ? -15.480 -16.771 26.199 1.00 91.75 100 GLY A O 1
ATOM 790 N N . ARG A 1 101 ? -17.446 -16.301 27.190 1.00 92.25 101 ARG A N 1
ATOM 791 C CA . ARG A 1 101 ? -17.154 -16.995 28.455 1.00 92.25 101 ARG A CA 1
ATOM 792 C C . ARG A 1 101 ? -17.068 -18.512 28.287 1.00 92.25 101 ARG A C 1
ATOM 794 O O . ARG A 1 101 ? -16.173 -19.140 28.846 1.00 92.25 101 ARG A O 1
ATOM 801 N N . ASN A 1 102 ? -17.962 -19.093 27.490 1.00 91.19 102 ASN A N 1
ATOM 802 C CA . ASN A 1 102 ? -17.995 -20.532 27.216 1.00 91.19 102 ASN A CA 1
ATOM 803 C C . ASN A 1 102 ? -16.835 -20.959 26.306 1.00 91.19 102 ASN A C 1
ATOM 805 O O . ASN A 1 102 ? -16.276 -22.040 26.472 1.00 91.19 102 ASN A O 1
ATOM 809 N N . GLU A 1 103 ? -16.431 -20.074 25.396 1.00 90.19 103 GLU A N 1
ATOM 810 C CA . GLU A 1 103 ? -15.263 -20.236 24.526 1.00 90.19 103 GLU A CA 1
ATOM 811 C C . GLU A 1 103 ? -13.929 -20.020 25.257 1.00 90.19 103 GLU A C 1
ATOM 813 O O . GLU A 1 103 ? -12.868 -20.229 24.674 1.00 90.19 103 GLU A O 1
ATOM 818 N N . LYS A 1 104 ? -13.970 -19.625 26.539 1.00 90.75 104 LYS A N 1
ATOM 819 C CA . LYS A 1 104 ? -12.795 -19.329 27.375 1.00 90.75 104 LYS A CA 1
ATOM 820 C C . LYS A 1 104 ? -11.911 -18.226 26.790 1.00 90.75 104 LYS A C 1
ATOM 822 O O . LYS A 1 104 ? -10.685 -18.280 26.882 1.00 90.75 104 LYS A O 1
ATOM 827 N N . ARG A 1 105 ? -12.540 -17.216 26.189 1.00 89.81 105 ARG A N 1
ATOM 828 C CA . ARG A 1 105 ? -11.846 -16.028 25.698 1.00 89.81 105 ARG A CA 1
ATOM 829 C C . ARG A 1 105 ? -11.398 -15.121 26.855 1.00 89.81 105 ARG A C 1
ATOM 831 O O . ARG A 1 105 ? -11.954 -15.163 27.947 1.00 89.81 105 ARG A O 1
ATOM 838 N N . THR A 1 106 ? -10.424 -14.259 26.594 1.00 86.75 106 THR A N 1
ATOM 839 C CA . THR A 1 106 ? -9.858 -13.280 27.523 1.00 86.75 106 THR A CA 1
ATOM 840 C C . THR A 1 106 ? -10.351 -11.887 27.158 1.00 86.75 106 THR A C 1
ATOM 842 O O . THR A 1 106 ? -10.030 -11.369 26.092 1.00 86.75 106 THR A O 1
ATOM 845 N N . SER A 1 107 ? -11.119 -11.254 28.040 1.00 89.44 107 SER A N 1
ATOM 846 C CA . SER A 1 107 ? -11.682 -9.912 27.818 1.00 89.44 107 SER A CA 1
ATOM 847 C C . SER A 1 107 ? -11.190 -8.856 28.802 1.00 89.44 107 SER A C 1
ATOM 849 O O . SER A 1 107 ? -11.546 -7.693 28.671 1.00 89.44 107 SER A O 1
ATOM 851 N N . ASN A 1 108 ? -10.459 -9.255 29.838 1.00 88.19 108 ASN A N 1
ATOM 852 C CA . ASN A 1 108 ? -10.097 -8.407 30.978 1.00 88.19 108 ASN A CA 1
ATOM 853 C C . ASN A 1 108 ? -8.656 -7.883 30.919 1.00 88.19 108 ASN A C 1
ATOM 855 O O . ASN A 1 108 ? -8.296 -6.972 31.659 1.00 88.19 108 ASN A O 1
ATOM 859 N N . THR A 1 109 ? -7.846 -8.432 30.021 1.00 80.00 109 THR A N 1
ATOM 860 C CA . THR A 1 109 ? -6.492 -7.977 29.723 1.00 80.00 109 THR A CA 1
ATOM 861 C C . THR A 1 109 ? -6.256 -8.084 28.231 1.00 80.00 109 THR A C 1
ATOM 863 O O . THR A 1 109 ? -6.806 -8.972 27.578 1.00 80.00 109 THR A O 1
ATOM 866 N N . GLN A 1 110 ? -5.415 -7.213 27.690 1.00 71.19 110 GLN A N 1
ATOM 867 C CA . GLN A 1 110 ? -4.902 -7.392 26.343 1.00 71.19 110 GLN A CA 1
ATOM 868 C C . GLN A 1 110 ? -3.956 -8.602 26.319 1.00 71.19 110 GLN A C 1
ATOM 870 O O . GLN A 1 110 ? -3.094 -8.746 27.190 1.00 71.19 110 GLN A O 1
ATOM 875 N N . LEU A 1 111 ? -4.150 -9.496 25.354 1.00 61.47 111 LEU A N 1
ATOM 876 C CA . LEU A 1 111 ? -3.253 -10.604 25.060 1.00 61.47 111 LEU A CA 1
ATOM 877 C C . LEU A 1 111 ? -2.124 -10.098 24.160 1.00 61.47 111 LEU A C 1
ATOM 879 O O . LEU A 1 111 ? -2.353 -9.307 23.246 1.00 61.47 111 LEU A O 1
ATOM 883 N N . ALA A 1 112 ? -0.915 -10.613 24.367 1.00 47.03 112 ALA A N 1
ATOM 884 C CA . ALA A 1 112 ? 0.108 -10.557 23.334 1.00 47.03 112 ALA A CA 1
ATOM 885 C C . ALA A 1 112 ? -0.341 -11.491 22.198 1.00 47.03 112 ALA A C 1
ATOM 887 O O . ALA A 1 112 ? -0.264 -12.713 22.339 1.00 47.03 112 ALA A O 1
ATOM 888 N N . LEU A 1 113 ? -0.896 -10.932 21.117 1.00 46.41 113 LEU A N 1
ATOM 889 C CA . LEU A 1 113 ? -1.304 -11.710 19.946 1.00 46.41 113 LEU A CA 1
ATOM 890 C C . LEU A 1 113 ? -0.080 -12.465 19.407 1.00 46.41 113 LEU A C 1
ATOM 892 O O . LEU A 1 113 ? 0.981 -11.877 19.189 1.00 46.41 113 LEU A O 1
ATOM 896 N N . ALA A 1 114 ? -0.206 -13.783 19.242 1.00 36.03 114 ALA A N 1
ATOM 897 C CA . ALA A 1 114 ? 0.856 -14.580 18.647 1.00 36.03 114 ALA A CA 1
ATOM 898 C C . ALA A 1 114 ? 1.024 -14.160 17.173 1.00 36.03 114 ALA A C 1
ATOM 900 O O . ALA A 1 114 ? 0.017 -14.034 16.476 1.00 36.03 114 ALA A O 1
ATOM 901 N N . PRO A 1 115 ? 2.258 -13.931 16.690 1.00 36.06 115 PRO A N 1
ATOM 902 C CA . PRO A 1 115 ? 2.489 -13.523 15.308 1.00 36.06 115 PRO A CA 1
ATOM 903 C C . PRO A 1 115 ? 1.909 -14.560 14.340 1.00 36.06 115 PRO A C 1
ATOM 905 O O . PRO A 1 115 ? 2.120 -15.763 14.520 1.00 36.06 115 PRO A O 1
ATOM 908 N N . GLN A 1 116 ? 1.212 -14.103 13.296 1.00 36.94 116 GLN A N 1
ATOM 909 C CA . GLN A 1 116 ? 0.946 -14.959 12.144 1.00 36.94 116 GLN A CA 1
ATOM 910 C C . GLN A 1 116 ? 2.289 -15.301 11.487 1.00 36.94 116 GLN A C 1
ATOM 912 O O . GLN A 1 116 ? 3.213 -14.483 11.464 1.00 36.94 116 GLN A O 1
ATOM 917 N N . ALA A 1 117 ? 2.436 -16.525 10.977 1.00 34.81 117 ALA A N 1
ATOM 918 C CA . ALA A 1 117 ? 3.655 -16.910 10.276 1.00 34.81 117 ALA A CA 1
ATOM 919 C C . ALA A 1 117 ? 3.885 -15.938 9.101 1.00 34.81 117 ALA A C 1
ATOM 921 O O . ALA A 1 117 ? 3.058 -15.862 8.198 1.00 34.81 117 ALA A O 1
ATOM 922 N N . ASN A 1 118 ? 5.009 -15.210 9.131 1.00 40.22 118 ASN A N 1
ATOM 923 C CA . ASN A 1 118 ? 5.424 -14.163 8.179 1.00 40.22 118 ASN A CA 1
ATOM 924 C C . ASN A 1 118 ? 4.846 -12.741 8.374 1.00 40.22 118 ASN A C 1
ATOM 926 O O . ASN A 1 118 ? 5.137 -11.873 7.551 1.00 40.22 118 ASN A O 1
ATOM 930 N N . SER A 1 119 ? 4.133 -12.446 9.468 1.00 44.78 119 SER A N 1
ATOM 931 C CA . SER A 1 119 ? 3.825 -11.063 9.869 1.00 44.78 119 SER A CA 1
ATOM 932 C C . SER A 1 119 ? 4.785 -10.591 10.967 1.00 44.78 119 SER A C 1
ATOM 934 O O . SER A 1 119 ? 5.225 -11.363 11.824 1.00 44.78 119 SER A O 1
ATOM 936 N N . SER A 1 120 ? 5.138 -9.307 10.965 1.00 46.56 120 SER A N 1
ATOM 937 C CA . SER A 1 120 ? 5.767 -8.708 12.143 1.00 46.56 120 SER A CA 1
ATOM 938 C C . SER A 1 120 ? 4.733 -8.602 13.280 1.00 46.56 120 SER A C 1
ATOM 940 O O . SER A 1 120 ? 3.531 -8.731 13.058 1.00 46.56 120 SER A O 1
ATOM 942 N N . LYS A 1 121 ? 5.189 -8.425 14.525 1.00 53.03 121 LYS A N 1
ATOM 943 C CA . LYS A 1 121 ? 4.368 -8.523 15.752 1.00 53.03 121 LYS A CA 1
ATOM 944 C C . LYS A 1 121 ? 3.260 -7.458 15.905 1.00 53.03 121 LYS A C 1
ATOM 946 O O . LYS A 1 121 ? 2.626 -7.421 16.955 1.00 53.03 121 LYS A O 1
ATOM 951 N N . LYS A 1 122 ? 3.052 -6.568 14.928 1.00 61.72 122 LYS A N 1
ATOM 952 C CA . LYS A 1 122 ? 2.126 -5.431 15.040 1.00 61.72 122 LYS A CA 1
ATOM 953 C C . LYS A 1 122 ? 0.946 -5.577 14.087 1.00 61.72 122 LYS A C 1
ATOM 955 O O . LYS A 1 122 ? 1.111 -5.963 12.936 1.00 61.72 122 LYS A O 1
ATOM 960 N N . GLU A 1 123 ? -0.234 -5.219 14.573 1.00 66.81 123 GLU A N 1
ATOM 961 C CA . GLU A 1 123 ? -1.459 -5.070 13.790 1.00 66.81 123 GLU A CA 1
ATOM 962 C C . GLU A 1 123 ? -1.977 -3.641 13.969 1.00 66.81 123 GLU A C 1
ATOM 964 O O . GLU A 1 123 ? -1.854 -3.057 15.051 1.00 66.81 123 GLU A O 1
ATOM 969 N N . TYR A 1 124 ? -2.572 -3.088 12.918 1.00 67.19 124 TYR A N 1
ATOM 970 C CA . TYR A 1 124 ? -3.214 -1.779 12.932 1.00 67.19 124 TYR A CA 1
ATOM 971 C C . TYR A 1 124 ? -4.718 -1.959 12.821 1.00 67.19 124 TYR A C 1
ATOM 973 O O . TYR A 1 124 ? -5.188 -2.666 11.931 1.00 67.19 124 TYR A O 1
ATOM 981 N N . VAL A 1 125 ? -5.475 -1.320 13.714 1.00 67.75 125 VAL A N 1
ATOM 982 C CA . VAL A 1 125 ? -6.937 -1.380 13.681 1.00 67.75 125 VAL A CA 1
ATOM 983 C C . VAL A 1 125 ? -7.485 -0.019 13.293 1.00 67.75 125 VAL A C 1
ATOM 985 O O . VAL A 1 125 ? -7.417 0.932 14.071 1.00 67.75 125 VAL A O 1
ATOM 988 N N . VAL A 1 126 ? -8.029 0.063 12.083 1.00 69.06 126 VAL A N 1
ATOM 989 C CA . VAL A 1 126 ? -8.490 1.314 11.475 1.00 69.06 126 VAL A CA 1
ATOM 990 C C . VAL A 1 126 ? -9.923 1.189 10.962 1.00 69.06 126 VAL A C 1
ATOM 992 O O . VAL A 1 126 ? -10.370 0.080 10.664 1.00 69.06 126 VAL A O 1
ATOM 995 N N . PRO A 1 127 ? -10.678 2.294 10.857 1.00 75.19 127 PRO A N 1
ATOM 996 C CA . PRO A 1 127 ? -11.977 2.273 10.197 1.00 75.19 127 PRO A CA 1
ATOM 997 C C . PRO A 1 127 ? -11.841 1.794 8.743 1.00 75.19 127 PRO A C 1
ATOM 999 O O . PRO A 1 127 ? -11.008 2.318 8.003 1.00 75.19 127 PRO A O 1
ATOM 1002 N N . SER A 1 128 ? -12.651 0.805 8.345 1.00 72.81 128 SER A N 1
ATOM 1003 C CA . SER A 1 128 ? -12.677 0.276 6.965 1.00 72.81 128 SER A CA 1
ATOM 1004 C C . SER A 1 128 ? -13.488 1.148 6.008 1.00 72.81 128 SER A C 1
ATOM 1006 O O . SER A 1 128 ? -13.440 1.000 4.786 1.00 72.81 128 SER A O 1
ATOM 1008 N N . ASN A 1 129 ? -14.292 2.052 6.568 1.00 68.00 129 ASN A N 1
ATOM 1009 C CA . ASN A 1 129 ? -15.215 2.838 5.787 1.00 68.00 129 ASN A CA 1
ATOM 1010 C C . ASN A 1 129 ? -14.480 3.923 4.997 1.00 68.00 129 ASN A C 1
ATOM 1012 O O . ASN A 1 129 ? -13.587 4.615 5.488 1.00 68.00 129 ASN A O 1
ATOM 1016 N N . GLN A 1 130 ? -14.979 4.139 3.786 1.00 69.38 130 GLN A N 1
ATOM 1017 C CA . GLN A 1 130 ? -14.733 5.353 3.023 1.00 69.38 130 GLN A CA 1
ATOM 1018 C C . GLN A 1 130 ? -15.086 6.587 3.874 1.00 69.38 130 GLN A C 1
ATOM 1020 O O . GLN A 1 130 ? -16.039 6.543 4.668 1.00 69.38 130 GLN A O 1
ATOM 1025 N N . LYS A 1 131 ? -14.377 7.711 3.701 1.00 64.94 131 LYS A N 1
ATOM 1026 C CA . LYS A 1 131 ? -14.640 8.967 4.439 1.00 64.94 131 LYS A CA 1
ATOM 1027 C C . LYS A 1 131 ? -15.905 9.699 3.923 1.00 64.94 131 LYS A C 1
ATOM 1029 O O . LYS A 1 131 ? -15.953 10.927 3.902 1.00 64.94 131 LYS A O 1
ATOM 1034 N N . THR A 1 132 ? -16.958 8.963 3.554 1.00 55.50 132 THR A N 1
ATOM 1035 C CA . THR A 1 132 ? -18.249 9.505 3.090 1.00 55.50 132 THR A CA 1
ATOM 1036 C C . THR A 1 132 ? -19.141 9.997 4.241 1.00 55.50 132 THR A C 1
ATOM 1038 O O . THR A 1 132 ? -18.937 9.685 5.417 1.00 55.50 132 THR A O 1
ATOM 1041 N N . LYS A 1 133 ? -20.202 10.749 3.896 1.00 51.53 133 LYS A N 1
ATOM 1042 C CA . LYS A 1 133 ? -21.204 11.278 4.848 1.00 51.53 133 LYS A CA 1
ATOM 1043 C C . LYS A 1 133 ? -21.957 10.188 5.621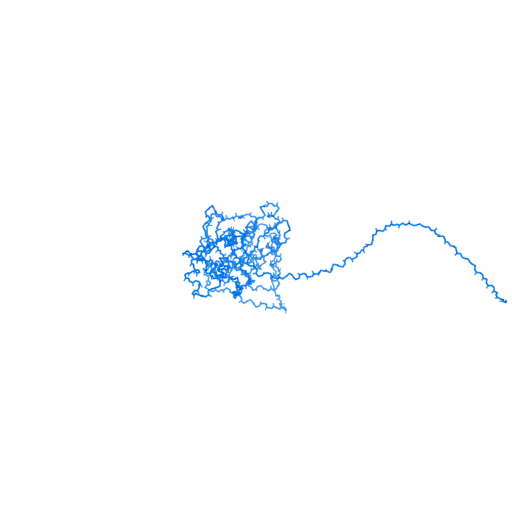 1.00 51.53 133 LYS A C 1
ATOM 1045 O O . LYS A 1 133 ? -22.364 10.417 6.757 1.00 51.53 133 LYS A O 1
ATOM 1050 N N . THR A 1 134 ? -22.150 9.014 5.026 1.00 54.00 134 THR A N 1
ATOM 1051 C CA . THR A 1 134 ? -22.784 7.857 5.668 1.00 54.00 134 THR A CA 1
ATOM 1052 C C . THR A 1 134 ? -21.701 6.878 6.097 1.00 54.00 134 THR A C 1
ATOM 1054 O O . THR A 1 134 ? -21.359 5.962 5.357 1.00 54.00 134 THR A O 1
ATOM 1057 N N . LYS A 1 135 ? -21.161 7.084 7.303 1.00 54.91 135 LYS A N 1
ATOM 1058 C CA . LYS A 1 135 ? -20.219 6.172 7.968 1.00 54.91 135 LYS A CA 1
ATOM 1059 C C . LYS A 1 135 ? -20.913 4.842 8.276 1.00 54.91 135 LYS A C 1
ATOM 1061 O O . LYS A 1 135 ? -21.469 4.653 9.355 1.00 54.91 135 LYS A O 1
ATOM 1066 N N . LYS A 1 136 ? -20.950 3.942 7.304 1.00 53.03 136 LYS A N 1
ATOM 1067 C CA . LYS A 1 136 ? -21.346 2.551 7.494 1.00 53.03 136 LYS A CA 1
ATOM 1068 C C . LYS A 1 136 ? -20.202 1.713 6.972 1.00 53.03 136 LYS A C 1
ATOM 1070 O O . LYS A 1 136 ? -19.972 1.734 5.774 1.00 53.03 136 LYS A O 1
ATOM 1075 N N . ASP A 1 137 ? -19.440 1.148 7.900 1.00 52.88 137 ASP A N 1
ATOM 1076 C CA . ASP A 1 137 ? -18.725 -0.129 7.823 1.00 52.88 137 ASP A CA 1
ATOM 1077 C C . ASP A 1 137 ? -17.687 -0.184 8.951 1.00 52.88 137 ASP A C 1
ATOM 1079 O O . ASP A 1 137 ? -17.193 0.846 9.413 1.00 52.88 137 ASP A O 1
ATOM 1083 N N . GLY A 1 138 ? -17.458 -1.393 9.468 1.00 66.19 138 GLY A N 1
ATOM 1084 C CA . GLY A 1 138 ? -16.734 -1.663 10.710 1.00 66.19 138 GLY A CA 1
ATOM 1085 C C . GLY A 1 138 ? -15.233 -1.361 10.668 1.00 66.19 138 GLY A C 1
ATOM 1086 O O . GLY A 1 138 ? -14.711 -0.711 9.764 1.00 66.19 138 GLY A O 1
ATOM 1087 N N . MET A 1 139 ? -14.523 -1.848 11.681 1.00 60.69 139 MET A N 1
ATOM 1088 C CA . MET A 1 139 ? -13.069 -1.709 11.785 1.00 60.69 139 MET A CA 1
ATOM 1089 C C . MET A 1 139 ? -12.386 -2.860 11.047 1.00 60.69 139 MET A C 1
ATOM 1091 O O . MET A 1 139 ? -12.837 -4.001 11.145 1.00 60.69 139 MET A O 1
ATOM 1095 N N . VAL A 1 140 ? -11.285 -2.578 10.357 1.00 68.62 140 VAL A N 1
ATOM 1096 C CA . VAL A 1 140 ? -10.421 -3.589 9.740 1.00 68.62 140 VAL A CA 1
ATOM 1097 C C . VAL A 1 140 ? -9.112 -3.700 10.509 1.00 68.62 140 VAL A C 1
ATOM 1099 O O . VAL A 1 140 ? -8.633 -2.739 11.112 1.00 68.62 140 VAL A O 1
ATOM 1102 N N . VAL A 1 141 ? -8.542 -4.899 10.486 1.00 69.06 141 VAL A N 1
ATOM 1103 C CA . VAL A 1 141 ? -7.212 -5.194 11.011 1.00 69.06 141 VAL A CA 1
ATOM 1104 C C . VAL A 1 141 ? -6.274 -5.333 9.828 1.00 69.06 141 VAL A C 1
ATOM 1106 O O . VAL A 1 141 ? -6.499 -6.187 8.974 1.00 69.06 141 VAL A O 1
ATOM 1109 N N . ILE A 1 142 ? -5.226 -4.521 9.791 1.00 74.62 142 ILE A N 1
ATOM 1110 C CA . ILE A 1 142 ? -4.180 -4.598 8.776 1.00 74.62 142 ILE A CA 1
ATOM 1111 C C . ILE A 1 142 ? -2.896 -5.038 9.489 1.00 74.62 142 ILE A C 1
ATOM 1113 O O . ILE A 1 142 ? -2.389 -4.291 10.335 1.00 74.62 142 ILE A O 1
ATOM 1117 N N . PRO A 1 143 ? -2.387 -6.256 9.234 1.00 69.31 143 PRO A N 1
ATOM 1118 C CA . PRO A 1 143 ? -1.151 -6.715 9.850 1.00 69.31 143 PRO A CA 1
ATOM 1119 C C . PRO A 1 143 ? 0.041 -5.925 9.308 1.00 69.31 143 PRO A C 1
ATOM 1121 O O . PRO A 1 143 ? 0.092 -5.565 8.136 1.00 69.31 143 PRO A O 1
ATOM 1124 N N . GLN A 1 144 ? 1.041 -5.690 10.151 1.00 68.00 144 GLN A N 1
ATOM 1125 C CA . GLN A 1 144 ? 2.337 -5.231 9.681 1.00 68.00 144 GLN A CA 1
ATOM 1126 C C . GLN A 1 144 ? 3.083 -6.425 9.076 1.00 68.00 144 GLN A C 1
ATOM 1128 O O . GLN A 1 144 ? 3.442 -7.374 9.782 1.00 68.00 144 GLN A O 1
ATOM 1133 N N . GLU A 1 145 ? 3.369 -6.380 7.783 1.00 69.31 145 GLU A N 1
ATOM 1134 C CA . GLU A 1 145 ? 4.021 -7.481 7.076 1.00 69.31 145 GLU A CA 1
ATOM 1135 C C . GLU A 1 145 ? 5.526 -7.276 6.900 1.00 69.31 145 GLU A C 1
ATOM 1137 O O . GLU A 1 145 ? 6.029 -6.159 6.797 1.00 69.31 145 GLU A O 1
ATOM 1142 N N . ILE A 1 146 ? 6.264 -8.388 6.839 1.00 64.19 146 ILE A N 1
ATOM 1143 C CA . ILE A 1 146 ? 7.620 -8.380 6.288 1.00 64.19 146 ILE A CA 1
ATOM 1144 C C . ILE A 1 146 ? 7.487 -8.663 4.795 1.00 64.19 146 ILE A C 1
ATOM 1146 O O . ILE A 1 146 ? 7.247 -9.797 4.378 1.00 64.19 146 ILE A O 1
ATOM 1150 N N . HIS A 1 147 ? 7.642 -7.626 3.979 1.00 76.62 147 HIS A N 1
ATOM 1151 C CA . HIS A 1 147 ? 7.434 -7.747 2.543 1.00 76.62 147 HIS A CA 1
ATOM 1152 C C . HIS A 1 147 ? 8.566 -8.522 1.863 1.00 76.62 147 HIS A C 1
ATOM 1154 O O . HIS A 1 147 ? 9.748 -8.191 1.972 1.00 76.62 147 HIS A O 1
ATOM 1160 N N . SER A 1 148 ? 8.198 -9.552 1.100 1.00 78.94 148 SER A N 1
ATOM 1161 C CA . SER A 1 148 ? 9.139 -10.245 0.221 1.00 78.94 148 SER A CA 1
ATOM 1162 C C . SER A 1 148 ? 9.606 -9.315 -0.897 1.00 78.94 148 SER A C 1
ATOM 1164 O O . SER A 1 148 ? 8.790 -8.742 -1.618 1.00 78.94 148 SER A O 1
ATOM 1166 N N . ASN A 1 149 ? 10.913 -9.273 -1.143 1.00 75.88 149 ASN A N 1
ATOM 1167 C CA . ASN A 1 149 ? 11.501 -8.472 -2.214 1.00 75.88 149 ASN A CA 1
ATOM 1168 C C . ASN A 1 149 ? 11.359 -9.073 -3.632 1.00 75.88 149 ASN A C 1
ATOM 1170 O O . ASN A 1 149 ? 11.933 -8.563 -4.590 1.00 75.88 149 ASN A O 1
ATOM 1174 N N . GLY A 1 150 ? 10.622 -10.180 -3.780 1.00 79.25 150 GLY A N 1
ATOM 1175 C CA . GLY A 1 150 ? 10.392 -10.836 -5.075 1.00 79.25 150 GLY A CA 1
ATOM 1176 C C . GLY A 1 150 ? 11.589 -11.640 -5.600 1.00 79.25 150 GLY A C 1
ATOM 1177 O O . GLY A 1 150 ? 11.561 -12.109 -6.738 1.00 79.25 150 GLY A O 1
ATOM 1178 N N . GLY A 1 151 ? 12.623 -11.834 -4.774 1.00 76.31 151 GLY A N 1
ATOM 1179 C CA . GLY A 1 151 ? 13.828 -12.581 -5.131 1.00 76.31 151 GLY A CA 1
ATOM 1180 C C . GLY A 1 151 ? 14.958 -11.719 -5.692 1.00 76.31 151 GLY A C 1
ATOM 1181 O O . GLY A 1 151 ? 15.844 -12.268 -6.350 1.00 76.31 151 GLY A O 1
ATOM 1182 N N . MET A 1 152 ? 14.930 -10.403 -5.443 1.00 78.88 152 MET A N 1
ATOM 1183 C CA . MET A 1 152 ? 16.046 -9.503 -5.746 1.00 78.88 152 MET A CA 1
ATOM 1184 C C . MET A 1 152 ? 17.297 -9.917 -4.963 1.00 78.88 152 MET A C 1
ATOM 1186 O O . MET A 1 152 ? 17.228 -10.245 -3.776 1.00 78.88 152 MET A O 1
ATOM 1190 N N . ASN A 1 153 ? 18.457 -9.874 -5.621 1.00 73.50 153 ASN A N 1
ATOM 1191 C CA . ASN A 1 153 ? 19.740 -9.963 -4.926 1.00 73.50 153 ASN A CA 1
ATOM 1192 C C . ASN A 1 153 ? 20.065 -8.633 -4.217 1.00 73.50 153 ASN A C 1
ATOM 1194 O O . ASN A 1 153 ? 19.407 -7.617 -4.428 1.00 73.50 153 ASN A O 1
ATOM 1198 N N . ARG A 1 154 ? 21.122 -8.608 -3.397 1.00 71.19 154 ARG A N 1
ATOM 1199 C CA . ARG A 1 154 ? 21.486 -7.422 -2.602 1.00 71.19 154 ARG A CA 1
ATOM 1200 C C . ARG A 1 154 ? 21.741 -6.161 -3.439 1.00 71.19 154 ARG A C 1
ATOM 1202 O O . ARG A 1 154 ? 21.387 -5.070 -2.996 1.00 71.19 154 ARG A O 1
ATOM 1209 N N . ARG A 1 155 ? 22.359 -6.289 -4.616 1.00 75.12 155 ARG A N 1
ATOM 1210 C CA . ARG A 1 155 ? 22.616 -5.154 -5.516 1.00 75.12 155 ARG A CA 1
ATOM 1211 C C . ARG A 1 155 ? 21.297 -4.616 -6.066 1.00 75.12 155 ARG A C 1
ATOM 1213 O O . ARG A 1 155 ? 21.028 -3.433 -5.906 1.00 75.12 155 ARG A O 1
ATOM 1220 N N . GLN A 1 156 ? 20.466 -5.496 -6.623 1.00 78.56 156 GLN A N 1
ATOM 1221 C CA . GLN A 1 156 ? 19.142 -5.152 -7.151 1.00 78.56 156 GLN A CA 1
ATOM 1222 C C . GLN A 1 156 ? 18.263 -4.488 -6.083 1.00 78.56 156 GLN A C 1
ATOM 1224 O O . GLN A 1 156 ? 17.654 -3.457 -6.343 1.00 78.56 156 GLN A O 1
ATOM 1229 N N . GLU A 1 157 ? 18.263 -5.031 -4.862 1.00 77.81 157 GLU A N 1
ATOM 1230 C CA . GL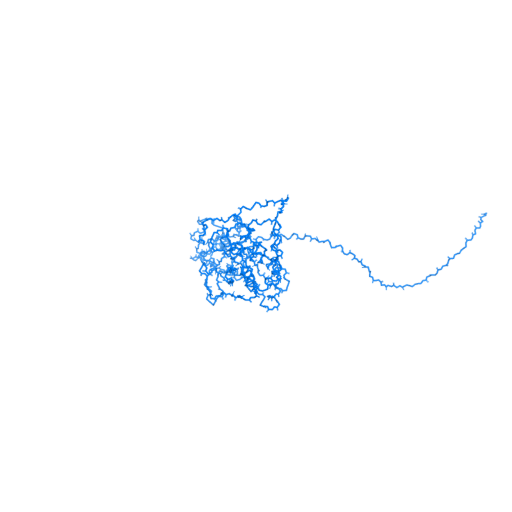U A 1 157 ? 17.576 -4.454 -3.704 1.00 77.81 157 GLU A CA 1
ATOM 1231 C C . GLU A 1 157 ? 18.062 -3.029 -3.413 1.00 77.81 157 GLU A C 1
ATOM 1233 O O . GLU A 1 157 ? 17.259 -2.118 -3.232 1.00 77.81 157 GLU A O 1
ATOM 1238 N N . THR A 1 158 ? 19.383 -2.836 -3.371 1.00 73.56 158 THR A N 1
ATOM 1239 C CA . THR A 1 158 ? 20.008 -1.542 -3.063 1.00 73.56 158 THR A CA 1
ATOM 1240 C C . THR A 1 158 ? 19.673 -0.504 -4.133 1.00 73.56 158 THR A C 1
ATOM 1242 O O . THR A 1 158 ? 19.301 0.619 -3.800 1.00 73.56 158 THR A O 1
ATOM 1245 N N . GLU A 1 159 ? 19.761 -0.883 -5.409 1.00 76.00 159 GLU A N 1
ATOM 1246 C CA . GLU A 1 159 ? 19.442 -0.012 -6.545 1.00 76.00 159 GLU A CA 1
ATOM 1247 C C . GLU A 1 159 ? 17.947 0.356 -6.553 1.00 76.00 159 GLU A C 1
ATOM 1249 O O . GLU A 1 159 ? 17.611 1.540 -6.593 1.00 76.00 159 GLU A O 1
ATOM 1254 N N . ALA A 1 160 ? 17.044 -0.621 -6.402 1.00 80.00 160 ALA A N 1
ATOM 1255 C CA . ALA A 1 160 ? 15.601 -0.373 -6.351 1.00 80.00 160 ALA A CA 1
ATOM 1256 C C . ALA A 1 160 ? 15.201 0.521 -5.165 1.00 80.00 160 ALA A C 1
ATOM 1258 O O . ALA A 1 160 ? 14.407 1.449 -5.319 1.00 80.00 160 ALA A O 1
ATOM 1259 N N . ARG A 1 161 ? 15.783 0.287 -3.982 1.00 82.75 161 ARG A N 1
ATOM 1260 C CA . ARG A 1 161 ? 15.551 1.115 -2.790 1.00 82.75 161 ARG A CA 1
ATOM 1261 C C . ARG A 1 161 ? 16.091 2.532 -2.935 1.00 82.75 161 ARG A C 1
ATOM 1263 O O . ARG A 1 161 ? 15.456 3.465 -2.453 1.00 82.75 161 ARG A O 1
ATOM 1270 N N . SER A 1 162 ? 17.228 2.710 -3.606 1.00 76.31 162 SER A N 1
ATOM 1271 C CA . SER A 1 162 ? 17.784 4.038 -3.879 1.00 76.31 162 SER A CA 1
ATOM 1272 C C . SER A 1 162 ? 16.855 4.873 -4.762 1.00 76.31 162 SER A C 1
ATOM 1274 O O . SER A 1 162 ? 16.655 6.055 -4.475 1.00 76.31 162 SER A O 1
ATOM 1276 N N . VAL A 1 163 ? 16.246 4.266 -5.788 1.00 79.00 163 VAL A N 1
ATOM 1277 C CA . VAL A 1 163 ? 15.226 4.930 -6.616 1.00 79.00 163 VAL A CA 1
ATOM 1278 C C . VAL A 1 163 ? 13.987 5.246 -5.779 1.00 79.00 163 VAL A C 1
ATOM 1280 O O . VAL A 1 163 ? 13.558 6.397 -5.734 1.00 79.00 163 VAL A O 1
ATOM 1283 N N . ALA A 1 164 ? 13.450 4.264 -5.050 1.00 85.44 164 ALA A N 1
ATOM 1284 C CA . ALA A 1 164 ? 12.252 4.449 -4.232 1.00 85.44 164 ALA A CA 1
ATOM 1285 C C . ALA A 1 164 ? 12.402 5.564 -3.180 1.00 85.44 164 ALA A C 1
ATOM 1287 O O . ALA A 1 164 ? 11.472 6.344 -2.989 1.00 85.44 164 ALA A O 1
ATOM 1288 N N . LEU A 1 165 ? 13.569 5.682 -2.535 1.00 78.00 165 LEU A N 1
ATOM 1289 C CA . LEU A 1 165 ? 13.856 6.753 -1.576 1.00 78.00 165 LEU A CA 1
ATOM 1290 C C . LEU A 1 165 ? 13.809 8.140 -2.230 1.00 78.00 165 LEU A C 1
ATOM 1292 O O . LEU A 1 165 ? 13.202 9.052 -1.675 1.00 78.00 165 LEU A O 1
ATOM 1296 N N . GLN A 1 166 ? 14.427 8.304 -3.403 1.00 78.81 166 GLN A N 1
ATOM 1297 C CA . GLN A 1 166 ? 14.420 9.581 -4.127 1.00 78.81 166 GLN A CA 1
ATOM 1298 C C . GLN A 1 166 ? 13.001 9.976 -4.549 1.00 78.81 166 GLN A C 1
ATOM 1300 O O . GLN A 1 166 ? 12.603 11.130 -4.386 1.00 78.81 166 GLN A O 1
ATOM 1305 N N . LEU A 1 167 ? 12.219 9.009 -5.039 1.00 85.00 167 LEU A N 1
ATOM 1306 C CA . LEU A 1 167 ? 10.815 9.222 -5.387 1.00 85.00 167 LEU A CA 1
ATOM 1307 C C . LEU A 1 167 ? 9.996 9.613 -4.152 1.00 85.00 167 LEU A C 1
ATOM 1309 O O . LEU A 1 167 ? 9.276 10.605 -4.195 1.00 85.00 167 LEU A O 1
ATOM 1313 N N . ALA A 1 168 ? 10.152 8.901 -3.033 1.00 87.31 168 ALA A N 1
ATOM 1314 C CA . ALA A 1 168 ? 9.473 9.223 -1.781 1.00 87.31 168 ALA A CA 1
ATOM 1315 C C . ALA A 1 168 ? 9.826 10.627 -1.268 1.00 87.31 168 ALA A C 1
ATOM 1317 O O . ALA A 1 168 ? 8.934 11.356 -0.850 1.00 87.31 168 ALA A O 1
ATOM 1318 N N . GLN A 1 169 ? 11.095 11.041 -1.342 1.00 80.88 169 GLN A N 1
ATOM 1319 C CA . GLN A 1 169 ? 11.522 12.396 -0.971 1.00 80.88 169 GLN A CA 1
ATOM 1320 C C . GLN A 1 169 ? 10.887 13.466 -1.864 1.00 80.88 169 GLN A C 1
ATOM 1322 O O . GLN A 1 169 ? 10.404 14.475 -1.354 1.00 80.88 169 GLN A O 1
ATOM 1327 N N . ASN A 1 170 ? 10.857 13.248 -3.183 1.00 85.56 170 ASN A N 1
ATOM 1328 C CA . ASN A 1 170 ? 10.199 14.162 -4.119 1.00 85.56 170 ASN A CA 1
ATOM 1329 C C . ASN A 1 170 ? 8.705 14.292 -3.792 1.00 85.56 170 ASN A C 1
ATOM 1331 O O . ASN A 1 170 ? 8.220 15.404 -3.594 1.00 85.56 170 ASN A O 1
ATOM 1335 N N . ILE A 1 171 ? 8.010 13.159 -3.661 1.00 91.69 171 ILE A N 1
ATOM 1336 C CA . ILE A 1 171 ? 6.585 13.108 -3.320 1.00 91.69 171 ILE A CA 1
ATOM 1337 C C . ILE A 1 171 ? 6.326 13.832 -1.999 1.00 91.69 171 ILE A C 1
ATOM 1339 O O . ILE A 1 171 ? 5.450 14.690 -1.931 1.00 91.69 171 ILE A O 1
ATOM 1343 N N . TYR A 1 172 ? 7.099 13.515 -0.960 1.00 91.19 172 TYR A N 1
ATOM 1344 C CA . TYR A 1 172 ? 6.954 14.123 0.355 1.00 91.19 172 TYR A CA 1
ATOM 1345 C C . TYR A 1 172 ? 7.080 15.644 0.282 1.00 91.19 172 TYR A C 1
ATOM 1347 O O . TYR A 1 172 ? 6.196 16.360 0.749 1.00 91.19 172 TYR A O 1
ATOM 1355 N N . ASN A 1 173 ? 8.142 16.144 -0.355 1.00 87.62 173 ASN A N 1
ATOM 1356 C CA . ASN A 1 173 ? 8.391 17.577 -0.494 1.00 87.62 173 ASN A CA 1
ATOM 1357 C C . ASN A 1 173 ? 7.284 18.265 -1.293 1.00 87.62 173 ASN A C 1
ATOM 1359 O O . ASN A 1 173 ? 6.806 19.324 -0.892 1.00 87.62 173 ASN A O 1
ATOM 1363 N N . GLN A 1 174 ? 6.852 17.662 -2.399 1.00 87.44 174 GLN A N 1
ATOM 1364 C CA . GLN A 1 174 ? 5.782 18.205 -3.223 1.00 87.44 174 GLN A CA 1
ATOM 1365 C C . GLN A 1 174 ? 4.478 18.322 -2.436 1.00 87.44 174 GLN A C 1
ATOM 1367 O O . GLN A 1 174 ? 3.852 19.379 -2.429 1.00 87.44 174 GLN A O 1
ATOM 1372 N N . VAL A 1 175 ? 4.077 17.252 -1.755 1.00 89.06 175 VAL A N 1
ATOM 1373 C CA . VAL A 1 175 ? 2.802 17.198 -1.039 1.00 89.06 175 VAL A CA 1
ATOM 1374 C C . VAL A 1 175 ? 2.816 18.094 0.200 1.00 89.06 175 VAL A C 1
ATOM 1376 O O . VAL A 1 175 ? 1.806 18.722 0.502 1.00 89.06 175 VAL A O 1
ATOM 1379 N N . THR A 1 176 ? 3.946 18.211 0.897 1.00 90.50 176 THR A N 1
ATOM 1380 C CA . THR A 1 176 ? 4.065 19.079 2.085 1.00 90.50 176 THR A CA 1
ATOM 1381 C C . THR A 1 176 ? 4.276 20.555 1.760 1.00 90.50 176 THR A C 1
ATOM 1383 O O . THR A 1 176 ? 3.884 21.401 2.559 1.00 90.50 176 THR A O 1
ATOM 1386 N N . THR A 1 177 ? 4.856 20.882 0.602 1.00 89.94 177 THR A N 1
ATOM 1387 C CA . THR A 1 177 ? 5.109 22.277 0.198 1.00 89.94 177 THR A CA 1
ATOM 1388 C C . THR A 1 177 ? 3.961 22.856 -0.625 1.00 89.94 177 THR A C 1
ATOM 1390 O O . THR A 1 177 ? 3.575 24.004 -0.423 1.00 89.94 177 THR A O 1
ATOM 1393 N N . ASN A 1 178 ? 3.423 22.069 -1.560 1.00 85.75 178 ASN A N 1
ATOM 1394 C CA . ASN A 1 178 ? 2.472 22.533 -2.575 1.00 85.75 178 ASN A CA 1
ATOM 1395 C C . ASN A 1 178 ? 1.094 21.857 -2.475 1.00 85.75 178 ASN A C 1
ATOM 1397 O O . ASN A 1 178 ? 0.158 22.294 -3.144 1.00 85.75 178 ASN A O 1
ATOM 1401 N N . GLY A 1 179 ? 0.977 20.785 -1.690 1.00 86.31 179 GLY A N 1
ATOM 1402 C CA . GLY A 1 179 ? -0.249 20.011 -1.509 1.00 86.31 179 GLY A CA 1
ATOM 1403 C C . GLY A 1 179 ? -0.935 20.259 -0.165 1.00 86.31 179 GLY A C 1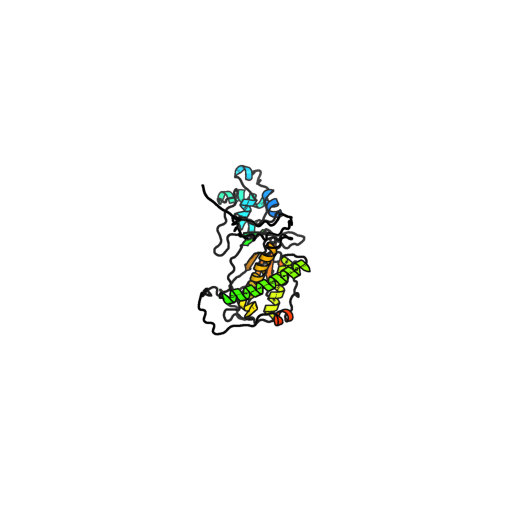
ATOM 1404 O O . GLY A 1 179 ? -0.640 21.209 0.561 1.00 86.31 179 GLY A O 1
ATOM 1405 N N . GLY A 1 180 ? -1.862 19.370 0.185 1.00 86.81 180 GLY A N 1
ATOM 1406 C CA . GLY A 1 180 ? -2.526 19.342 1.492 1.00 86.81 180 GLY A CA 1
ATOM 1407 C C . GLY A 1 180 ? -1.698 18.665 2.590 1.00 86.81 180 GLY A C 1
ATOM 1408 O O . GLY A 1 180 ? -2.109 18.635 3.755 1.00 86.81 180 GLY A O 1
ATOM 1409 N N . GLY A 1 181 ? -0.543 18.092 2.245 1.00 89.06 181 GLY A N 1
ATOM 1410 C CA . GLY A 1 181 ? 0.328 17.406 3.192 1.00 89.06 181 GLY A CA 1
ATOM 1411 C C . GLY A 1 181 ? -0.283 16.121 3.760 1.00 89.06 181 GLY A C 1
ATOM 1412 O O . GLY A 1 181 ? 0.073 15.749 4.874 1.00 89.06 181 GLY A O 1
ATOM 1413 N N . THR A 1 182 ? -1.262 15.495 3.102 1.00 89.62 182 THR A N 1
ATOM 1414 C CA . THR A 1 182 ? -1.945 14.288 3.624 1.00 89.62 182 THR A CA 1
ATOM 1415 C C . THR A 1 182 ? -1.245 13.013 3.162 1.00 89.62 182 THR A C 1
ATOM 1417 O O . THR A 1 182 ? -0.620 13.009 2.100 1.00 89.62 182 THR A O 1
ATOM 1420 N N . GLN A 1 183 ? -1.352 11.915 3.922 1.00 93.19 183 GLN A N 1
ATOM 1421 C CA . GLN A 1 183 ? -0.737 10.656 3.494 1.00 93.19 183 GLN A CA 1
ATOM 1422 C C . GLN A 1 183 ? -1.420 10.122 2.240 1.00 93.19 183 GLN A C 1
ATOM 1424 O O . GLN A 1 183 ? -0.725 9.664 1.338 1.00 93.19 183 GLN A O 1
ATOM 1429 N N . ILE A 1 184 ? -2.750 10.233 2.127 1.00 91.31 184 ILE A N 1
ATOM 1430 C CA . ILE A 1 184 ? -3.455 9.748 0.936 1.00 91.31 184 ILE A CA 1
ATOM 1431 C C . ILE A 1 184 ? -3.005 10.473 -0.333 1.00 91.31 184 ILE A C 1
ATOM 1433 O O . ILE A 1 184 ? -2.831 9.834 -1.366 1.00 91.31 184 ILE A O 1
ATOM 1437 N N . GLU A 1 185 ? -2.723 11.774 -0.253 1.00 90.00 185 GLU A N 1
ATOM 1438 C CA . GLU A 1 185 ? -2.176 12.532 -1.375 1.00 90.00 185 GLU A CA 1
ATOM 1439 C C . GLU A 1 185 ? -0.786 12.002 -1.756 1.00 90.00 185 GLU A C 1
ATOM 1441 O O . GLU A 1 185 ? -0.557 11.691 -2.922 1.00 90.00 185 GLU A O 1
ATOM 1446 N N . MET A 1 186 ? 0.106 11.756 -0.787 1.00 93.94 186 MET A N 1
ATOM 1447 C CA . MET A 1 186 ? 1.408 11.123 -1.056 1.00 93.94 186 MET A CA 1
ATOM 1448 C C . MET A 1 186 ? 1.261 9.747 -1.724 1.00 93.94 186 MET A C 1
ATOM 1450 O O . MET A 1 186 ? 1.980 9.438 -2.676 1.00 93.94 186 MET A O 1
ATOM 1454 N N . VAL A 1 187 ? 0.311 8.926 -1.265 1.00 94.94 187 VAL A N 1
ATOM 1455 C CA . VAL A 1 187 ? 0.019 7.610 -1.852 1.00 94.94 187 VAL A CA 1
ATOM 1456 C C . VAL A 1 187 ? -0.462 7.752 -3.299 1.00 94.94 187 VAL A C 1
ATOM 1458 O O . VAL A 1 187 ? 0.017 7.031 -4.173 1.00 94.94 187 VAL A O 1
ATOM 1461 N N . CYS A 1 188 ? -1.357 8.698 -3.588 1.00 89.94 188 CYS A N 1
ATOM 1462 C CA . CYS A 1 188 ? -1.839 8.938 -4.948 1.00 89.94 188 CYS A CA 1
ATOM 1463 C C . CYS A 1 188 ? -0.698 9.328 -5.895 1.00 89.94 188 CYS A C 1
ATOM 1465 O O . CYS A 1 188 ? -0.571 8.764 -6.983 1.00 89.94 188 CYS A O 1
ATOM 1467 N N . TYR A 1 189 ? 0.172 10.243 -5.463 1.00 89.62 189 TYR A N 1
ATOM 1468 C CA . TYR A 1 189 ? 1.362 10.632 -6.219 1.00 89.62 189 TYR A CA 1
ATOM 1469 C C . TYR A 1 189 ? 2.282 9.431 -6.482 1.00 89.62 189 TYR A C 1
ATOM 1471 O O . TYR A 1 189 ? 2.758 9.251 -7.604 1.00 89.62 189 TYR A O 1
ATOM 1479 N N . ALA A 1 190 ? 2.479 8.565 -5.481 1.00 95.06 190 ALA A N 1
ATOM 1480 C CA . ALA A 1 190 ? 3.249 7.335 -5.636 1.00 95.06 190 ALA A CA 1
ATOM 1481 C C . ALA A 1 190 ? 2.636 6.393 -6.687 1.00 95.06 190 ALA A C 1
ATOM 1483 O O . ALA A 1 190 ? 3.372 5.865 -7.521 1.00 95.06 190 ALA A O 1
ATOM 1484 N N . THR A 1 191 ? 1.306 6.216 -6.705 1.00 93.31 191 THR A N 1
ATOM 1485 C CA . THR A 1 191 ? 0.641 5.384 -7.728 1.00 93.31 191 THR A CA 1
ATOM 1486 C C . THR A 1 191 ? 0.841 5.926 -9.139 1.00 93.31 191 THR A C 1
ATOM 1488 O O . THR A 1 191 ? 1.175 5.148 -10.029 1.00 93.31 191 THR A O 1
ATOM 1491 N N . GLY A 1 192 ? 0.730 7.245 -9.333 1.00 88.12 192 GLY A N 1
ATOM 1492 C CA . GLY A 1 192 ? 0.946 7.882 -10.633 1.00 88.12 192 GLY A CA 1
ATOM 1493 C C . GLY A 1 192 ? 2.386 7.756 -11.125 1.00 88.12 192 GLY A C 1
ATOM 1494 O O . GLY A 1 192 ? 2.617 7.415 -12.282 1.00 88.12 192 GLY A O 1
ATOM 1495 N N . ILE A 1 193 ? 3.365 7.947 -10.236 1.00 89.62 193 ILE A N 1
ATOM 1496 C CA . ILE A 1 193 ? 4.783 7.771 -10.571 1.00 89.62 193 ILE A CA 1
ATOM 1497 C C . ILE A 1 193 ? 5.076 6.326 -10.967 1.00 89.62 193 ILE A C 1
ATOM 1499 O O . ILE A 1 193 ? 5.692 6.100 -12.006 1.00 89.62 193 ILE A O 1
ATOM 1503 N N . VAL A 1 194 ? 4.639 5.339 -10.177 1.00 94.81 194 VAL A N 1
ATOM 1504 C CA . VAL A 1 194 ? 4.875 3.930 -10.524 1.00 94.81 194 VAL A CA 1
ATOM 1505 C C . VAL A 1 194 ? 4.175 3.594 -11.835 1.00 94.81 194 VAL A C 1
ATOM 1507 O O . VAL A 1 194 ? 4.817 2.995 -12.690 1.00 94.81 194 VAL A O 1
ATOM 1510 N N . LYS A 1 195 ? 2.930 4.042 -12.045 1.00 92.81 195 LYS A N 1
ATOM 1511 C CA . LYS A 1 195 ? 2.209 3.859 -13.311 1.00 92.81 195 LYS A CA 1
ATOM 1512 C C . LYS A 1 195 ? 3.023 4.354 -14.508 1.00 92.81 195 LYS A C 1
ATOM 1514 O O . LYS A 1 195 ? 3.151 3.611 -15.476 1.00 92.81 195 LYS A O 1
ATOM 1519 N N . ALA A 1 196 ? 3.639 5.532 -14.410 1.00 89.94 196 ALA A N 1
ATOM 15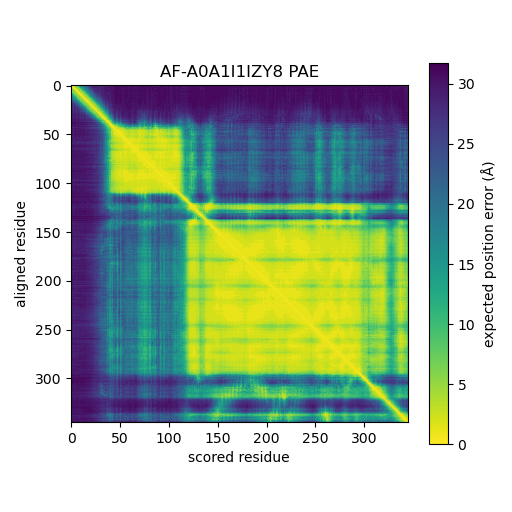20 C CA . ALA A 1 196 ? 4.484 6.070 -15.471 1.00 89.94 196 ALA A CA 1
ATOM 1521 C C . ALA A 1 196 ? 5.711 5.182 -15.766 1.00 89.94 196 ALA A C 1
ATOM 1523 O O . ALA A 1 196 ? 6.073 5.027 -16.928 1.00 89.94 196 ALA A O 1
ATOM 1524 N N . TYR A 1 197 ? 6.315 4.525 -14.762 1.00 92.62 197 TYR A N 1
ATOM 1525 C CA . TYR A 1 197 ? 7.345 3.495 -15.003 1.00 92.62 197 TYR A CA 1
ATOM 1526 C C . TYR A 1 197 ? 6.800 2.280 -15.764 1.00 92.62 197 TYR A C 1
ATOM 1528 O O . TYR A 1 197 ? 7.537 1.701 -16.566 1.00 92.62 197 TYR A O 1
ATOM 1536 N N . LEU A 1 198 ? 5.548 1.886 -15.504 1.00 94.19 198 LEU A N 1
ATOM 1537 C CA . LEU A 1 198 ? 4.896 0.763 -16.182 1.00 94.19 198 LEU A CA 1
ATOM 1538 C C . LEU A 1 198 ? 4.547 1.101 -17.635 1.00 94.19 198 LEU A C 1
ATOM 1540 O O . LEU A 1 198 ? 4.717 0.247 -18.497 1.00 94.19 198 LEU A O 1
ATOM 1544 N N . ASP A 1 199 ? 4.089 2.325 -17.914 1.00 91.75 199 ASP A N 1
ATOM 1545 C CA . ASP A 1 199 ? 3.705 2.760 -19.268 1.00 91.75 199 ASP A CA 1
ATOM 1546 C C . ASP A 1 199 ? 4.873 2.728 -20.257 1.00 91.75 199 ASP A C 1
ATOM 1548 O O . ASP A 1 199 ? 4.704 2.343 -21.411 1.00 91.75 199 ASP A O 1
ATOM 1552 N N . ILE A 1 200 ? 6.082 3.042 -19.786 1.00 86.81 200 ILE A N 1
ATOM 1553 C CA . ILE A 1 200 ? 7.315 2.949 -20.584 1.00 86.81 200 ILE A CA 1
ATOM 1554 C C . ILE A 1 200 ? 8.071 1.622 -20.366 1.00 86.81 200 ILE A C 1
ATOM 1556 O O . ILE A 1 200 ? 9.234 1.477 -20.760 1.00 86.81 200 ILE A O 1
ATOM 1560 N N . GLY A 1 201 ? 7.474 0.691 -19.625 1.00 91.44 201 GLY A N 1
ATOM 1561 C CA . GLY A 1 201 ? 8.008 -0.634 -19.333 1.00 91.44 201 GLY A CA 1
ATOM 1562 C C . GLY A 1 201 ? 7.354 -1.710 -20.195 1.00 91.44 201 GLY A C 1
ATOM 1563 O O . GLY A 1 201 ? 6.333 -1.497 -20.841 1.00 91.44 201 GLY A O 1
ATOM 1564 N N . THR A 1 202 ? 7.930 -2.907 -20.186 1.00 95.62 202 THR A N 1
ATOM 1565 C CA . THR A 1 202 ? 7.369 -4.073 -20.874 1.00 95.62 202 THR A CA 1
ATOM 1566 C C . THR A 1 202 ? 6.655 -4.968 -19.870 1.00 95.62 202 THR A C 1
ATOM 1568 O O . THR A 1 202 ? 7.274 -5.484 -18.938 1.00 95.62 202 THR A O 1
ATOM 1571 N N . PHE A 1 203 ? 5.352 -5.184 -20.053 1.00 95.94 203 PHE A N 1
ATOM 1572 C CA . PHE A 1 203 ? 4.658 -6.223 -19.297 1.00 95.94 203 PHE A CA 1
ATOM 1573 C C . PHE A 1 203 ? 5.209 -7.596 -19.697 1.00 95.94 203 PHE A C 1
ATOM 1575 O O . PHE A 1 203 ? 5.286 -7.918 -20.882 1.00 95.94 203 PHE A O 1
ATOM 1582 N N . THR A 1 204 ? 5.582 -8.416 -18.718 1.00 93.00 204 THR A N 1
ATOM 1583 C CA . THR A 1 204 ? 6.022 -9.790 -18.960 1.00 93.00 204 THR A CA 1
ATOM 1584 C C . THR A 1 204 ? 5.752 -10.676 -17.752 1.00 93.00 204 THR A C 1
ATOM 1586 O O . THR A 1 204 ? 5.635 -10.228 -16.612 1.00 93.00 204 THR A O 1
ATOM 1589 N N . THR A 1 205 ? 5.666 -11.973 -18.012 1.00 90.56 205 THR A N 1
ATOM 1590 C CA . THR A 1 205 ? 5.599 -13.028 -16.993 1.00 90.56 205 THR A CA 1
ATOM 1591 C C . THR A 1 205 ? 6.717 -14.056 -17.179 1.00 90.56 205 THR A C 1
ATOM 1593 O O . THR A 1 205 ? 6.711 -15.118 -16.546 1.00 90.56 205 THR A O 1
ATOM 1596 N N . GLU A 1 206 ? 7.670 -13.740 -18.059 1.00 87.88 206 GLU A N 1
ATOM 1597 C CA . GLU A 1 206 ? 8.855 -14.532 -18.357 1.00 87.88 206 GLU A CA 1
ATOM 1598 C C . GLU A 1 206 ? 10.058 -14.009 -17.573 1.00 87.88 206 GLU A C 1
ATOM 1600 O O . GLU A 1 206 ? 10.205 -12.814 -17.333 1.00 87.88 206 GLU A O 1
ATOM 1605 N N . GLY A 1 207 ? 10.936 -14.915 -17.150 1.00 86.12 207 GLY A N 1
ATOM 1606 C CA . GLY A 1 207 ? 12.099 -14.552 -16.347 1.00 86.12 207 GLY A CA 1
ATOM 1607 C C . GLY A 1 207 ? 11.776 -14.347 -14.864 1.00 86.12 207 GLY A C 1
ATOM 1608 O O . GLY A 1 207 ? 11.005 -15.099 -14.263 1.00 86.12 207 GLY A O 1
ATOM 1609 N N . LYS A 1 208 ? 12.473 -13.404 -14.222 1.00 86.69 208 LYS A N 1
ATOM 1610 C CA . LYS A 1 208 ? 12.474 -13.254 -12.754 1.00 86.69 208 LYS A CA 1
ATOM 1611 C C . LYS A 1 208 ? 12.324 -11.815 -12.263 1.00 86.69 208 LYS A C 1
ATOM 1613 O O . LYS A 1 208 ? 11.958 -11.666 -11.098 1.00 86.69 208 LYS A O 1
ATOM 1618 N N . LEU A 1 209 ? 12.613 -10.787 -13.069 1.00 89.75 209 LEU A N 1
ATOM 1619 C CA . LEU A 1 209 ? 12.626 -9.402 -12.577 1.00 89.75 209 LEU A CA 1
ATOM 1620 C C . LEU A 1 209 ? 11.231 -8.769 -12.641 1.00 89.75 209 LEU A C 1
ATOM 1622 O O . LEU A 1 209 ? 10.933 -7.944 -11.785 1.00 89.75 209 LEU A O 1
ATOM 1626 N N . TYR A 1 210 ? 10.345 -9.238 -13.523 1.00 92.62 210 TYR A N 1
ATOM 1627 C CA . TYR A 1 210 ? 8.962 -8.766 -13.691 1.00 92.62 210 TYR A CA 1
ATOM 1628 C C . TYR A 1 210 ? 8.138 -8.693 -12.394 1.00 92.62 210 TYR A C 1
ATOM 1630 O O . TYR A 1 210 ? 7.194 -7.912 -12.276 1.00 92.62 210 TYR A O 1
ATOM 1638 N N . ARG A 1 211 ? 8.477 -9.519 -11.399 1.00 91.81 211 ARG A N 1
ATOM 1639 C CA . ARG A 1 211 ? 7.823 -9.579 -10.082 1.00 91.81 211 ARG A CA 1
ATOM 1640 C C . ARG A 1 211 ? 8.555 -8.793 -8.993 1.00 91.81 211 ARG A C 1
ATOM 1642 O O . ARG A 1 211 ? 8.279 -8.988 -7.813 1.00 91.81 211 ARG A O 1
ATOM 1649 N N . THR A 1 212 ? 9.520 -7.956 -9.356 1.00 92.44 212 THR A N 1
ATOM 1650 C CA . THR A 1 212 ? 10.388 -7.223 -8.427 1.00 92.44 212 THR A CA 1
ATOM 1651 C C . THR A 1 212 ? 10.289 -5.717 -8.642 1.00 92.44 212 THR A C 1
ATOM 1653 O O . THR A 1 212 ? 9.984 -5.259 -9.741 1.00 92.44 212 THR A O 1
ATOM 1656 N N . ALA A 1 213 ? 10.612 -4.935 -7.609 1.00 91.00 213 ALA A N 1
ATOM 1657 C CA . ALA A 1 213 ? 10.735 -3.484 -7.752 1.00 91.00 213 ALA A CA 1
ATOM 1658 C C . ALA A 1 213 ? 11.911 -3.089 -8.666 1.00 91.00 213 ALA A C 1
ATOM 1660 O O . ALA A 1 213 ? 11.836 -2.084 -9.365 1.00 91.00 213 ALA A O 1
ATOM 1661 N N . TYR A 1 214 ? 12.975 -3.900 -8.705 1.00 89.12 214 TYR A N 1
ATOM 1662 C CA . TYR A 1 214 ? 14.083 -3.731 -9.648 1.00 89.12 214 TYR A CA 1
ATOM 1663 C C . TYR A 1 214 ? 13.625 -3.854 -11.102 1.00 89.12 214 TYR A C 1
ATOM 1665 O O . TYR A 1 214 ? 14.033 -3.052 -11.938 1.00 89.12 214 TYR A O 1
ATOM 1673 N N . GLY A 1 215 ? 12.740 -4.817 -11.377 1.00 93.88 215 GLY A N 1
ATOM 1674 C CA . GLY A 1 215 ? 12.060 -4.973 -12.660 1.00 93.88 215 GLY A CA 1
ATOM 1675 C C . GLY A 1 215 ? 11.455 -3.660 -13.129 1.00 93.88 215 GLY A C 1
ATOM 1676 O O . GLY A 1 215 ? 11.814 -3.145 -14.183 1.00 93.88 215 GLY A O 1
ATOM 1677 N N . VAL A 1 216 ? 10.617 -3.077 -12.274 1.00 95.62 216 VAL A N 1
ATOM 1678 C CA . VAL A 1 216 ? 9.900 -1.832 -12.562 1.00 95.62 216 VAL A CA 1
ATOM 1679 C C . VAL A 1 216 ? 10.855 -0.650 -12.729 1.00 95.62 216 VAL A C 1
ATOM 1681 O O . VAL A 1 216 ? 10.812 0.042 -13.744 1.00 95.62 216 VAL A O 1
ATOM 1684 N N . PHE A 1 217 ? 11.723 -0.404 -11.745 1.00 88.81 217 PHE A N 1
ATOM 1685 C CA . PHE A 1 217 ? 12.521 0.821 -11.711 1.00 88.81 217 PHE A CA 1
ATOM 1686 C C . PHE A 1 217 ? 13.730 0.805 -12.651 1.00 88.81 217 PHE A C 1
ATOM 1688 O O . PHE A 1 217 ? 14.109 1.861 -13.155 1.00 88.81 217 PHE A O 1
ATOM 1695 N N . ILE A 1 218 ? 14.353 -0.358 -12.875 1.00 88.31 218 ILE A N 1
ATOM 1696 C CA . ILE A 1 218 ? 15.668 -0.453 -13.531 1.00 88.31 218 ILE A CA 1
ATOM 1697 C C . ILE A 1 218 ? 15.686 -1.426 -14.712 1.00 88.31 218 ILE A C 1
ATOM 1699 O O . ILE A 1 218 ? 16.319 -1.110 -15.712 1.00 88.31 218 ILE A O 1
ATOM 1703 N N . ALA A 1 219 ? 15.019 -2.584 -14.635 1.00 88.81 219 ALA A N 1
ATOM 1704 C CA . ALA A 1 219 ? 15.033 -3.562 -15.735 1.00 88.81 219 ALA A CA 1
ATOM 1705 C C . ALA A 1 219 ? 13.968 -3.323 -16.809 1.00 88.81 219 ALA A C 1
ATOM 1707 O O . ALA A 1 219 ? 13.992 -3.959 -17.856 1.00 88.81 219 ALA A O 1
ATOM 1708 N N . HIS A 1 220 ? 13.064 -2.376 -16.556 1.00 91.56 220 HIS A N 1
ATOM 1709 C CA . HIS A 1 220 ? 12.036 -1.922 -17.488 1.00 91.56 220 HIS A CA 1
ATOM 1710 C C . HIS A 1 220 ? 11.046 -3.034 -17.859 1.00 91.56 220 HIS A C 1
ATOM 1712 O O . HIS A 1 220 ? 10.434 -2.992 -18.923 1.00 91.56 220 HIS A O 1
ATOM 1718 N N . GLU A 1 221 ? 10.855 -4.000 -16.959 1.00 94.06 221 GLU A N 1
ATOM 1719 C CA . GLU A 1 221 ? 9.902 -5.099 -17.092 1.00 94.06 221 GLU A CA 1
ATOM 1720 C C . GLU A 1 221 ? 9.007 -5.201 -15.855 1.00 94.06 221 GLU A C 1
ATOM 1722 O O . GLU A 1 221 ? 9.450 -4.950 -14.732 1.00 94.06 221 GLU A O 1
ATOM 1727 N N . TYR A 1 222 ? 7.740 -5.573 -16.027 1.00 96.00 222 TYR A N 1
ATOM 1728 C CA . TYR A 1 222 ? 6.809 -5.587 -14.902 1.00 96.00 222 TYR A CA 1
ATOM 1729 C C . TYR A 1 222 ? 5.672 -6.602 -15.022 1.00 96.00 222 TYR A C 1
ATOM 1731 O O . TYR A 1 222 ? 5.342 -7.114 -16.086 1.00 96.00 222 TYR A O 1
ATOM 1739 N N . SER A 1 223 ? 5.046 -6.821 -13.871 1.00 95.88 223 SER A N 1
ATOM 1740 C CA . SER A 1 223 ? 3.728 -7.414 -13.644 1.00 95.88 223 SER A CA 1
ATOM 1741 C C . SER A 1 223 ? 3.067 -6.677 -12.476 1.00 95.88 223 SER A C 1
ATOM 1743 O O . SER A 1 223 ? 3.717 -5.844 -11.834 1.00 95.88 223 SER A O 1
ATOM 1745 N N . SER A 1 224 ? 1.832 -7.038 -12.122 1.00 96.06 224 SER A N 1
ATOM 1746 C CA . SER A 1 224 ? 1.175 -6.574 -10.889 1.00 96.06 224 SER A CA 1
ATOM 1747 C C . SER A 1 224 ? 2.028 -6.829 -9.637 1.00 96.06 224 SER A C 1
ATOM 1749 O O . SER A 1 224 ? 2.232 -5.926 -8.831 1.00 96.06 224 SER A O 1
ATOM 1751 N N . ALA A 1 225 ? 2.659 -8.001 -9.522 1.00 94.88 225 ALA A N 1
ATOM 1752 C CA . ALA A 1 225 ? 3.548 -8.338 -8.408 1.00 94.88 225 ALA A CA 1
ATOM 1753 C C . ALA A 1 225 ? 4.784 -7.419 -8.300 1.00 94.88 225 ALA A C 1
ATOM 1755 O O . ALA A 1 225 ? 5.280 -7.154 -7.198 1.00 94.88 225 ALA A O 1
ATOM 1756 N N . GLY A 1 226 ? 5.324 -6.971 -9.439 1.00 96.62 226 GLY A N 1
ATOM 1757 C CA . GLY A 1 226 ? 6.444 -6.027 -9.500 1.00 96.62 226 GLY A CA 1
ATOM 1758 C C . GLY A 1 226 ? 6.003 -4.601 -9.183 1.00 96.62 226 GLY A C 1
ATOM 1759 O O . GLY A 1 226 ? 6.627 -3.943 -8.349 1.00 96.62 226 GLY A O 1
ATOM 1760 N N . ALA A 1 227 ? 4.892 -4.163 -9.782 1.00 97.69 227 ALA A N 1
ATOM 1761 C CA . ALA A 1 227 ? 4.291 -2.850 -9.564 1.00 97.69 227 ALA A CA 1
ATOM 1762 C C . ALA A 1 227 ? 3.952 -2.614 -8.083 1.00 97.69 227 ALA A C 1
ATOM 1764 O O . ALA A 1 227 ? 4.344 -1.596 -7.514 1.00 97.69 227 ALA A O 1
ATOM 1765 N N . THR A 1 228 ? 3.322 -3.590 -7.427 1.00 97.50 228 THR A N 1
ATOM 1766 C CA . THR A 1 228 ? 2.945 -3.505 -6.008 1.00 97.50 228 THR A CA 1
ATOM 1767 C C . THR A 1 228 ? 4.159 -3.431 -5.087 1.00 97.50 228 THR A C 1
ATOM 1769 O O . THR A 1 228 ? 4.158 -2.677 -4.119 1.00 97.50 228 THR A O 1
ATOM 1772 N N . ARG A 1 229 ? 5.256 -4.131 -5.408 1.00 95.75 229 ARG A N 1
ATOM 1773 C CA . ARG A 1 229 ? 6.517 -4.005 -4.653 1.00 95.75 229 ARG A CA 1
ATOM 1774 C C . ARG A 1 229 ? 7.203 -2.666 -4.864 1.00 95.75 229 ARG A C 1
ATOM 1776 O O . ARG A 1 229 ? 7.740 -2.116 -3.909 1.00 95.75 229 ARG A O 1
ATOM 1783 N N . ALA A 1 230 ? 7.216 -2.167 -6.096 1.00 97.44 230 ALA A N 1
ATOM 1784 C CA . ALA A 1 230 ? 7.773 -0.857 -6.413 1.00 97.44 230 ALA A CA 1
ATOM 1785 C C . ALA A 1 230 ? 7.037 0.243 -5.636 1.00 97.44 230 ALA A C 1
ATOM 1787 O O . ALA A 1 230 ? 7.674 1.045 -4.955 1.00 97.44 230 ALA A O 1
ATOM 1788 N N . LEU A 1 231 ? 5.702 0.207 -5.660 1.00 98.00 231 LEU A N 1
ATOM 1789 C CA . LEU A 1 231 ? 4.853 1.089 -4.866 1.00 98.00 231 LEU A CA 1
ATOM 1790 C C . LEU A 1 231 ? 5.128 0.935 -3.367 1.00 98.00 231 LEU A C 1
ATOM 1792 O O . LEU A 1 231 ? 5.398 1.921 -2.691 1.00 98.00 231 LEU A O 1
ATOM 1796 N N . GLY A 1 232 ? 5.138 -0.297 -2.862 1.00 95.69 232 GLY A N 1
ATOM 1797 C CA . GLY A 1 232 ? 5.414 -0.601 -1.462 1.00 95.69 232 GLY A CA 1
ATOM 1798 C C . GLY A 1 232 ? 6.744 -0.047 -0.940 1.00 95.69 232 GLY A C 1
ATOM 1799 O O . GLY A 1 232 ? 6.784 0.529 0.143 1.00 95.69 232 GLY A O 1
ATOM 1800 N N . LEU A 1 233 ? 7.826 -0.116 -1.728 1.00 89.50 233 LEU A N 1
ATOM 1801 C CA . LEU A 1 233 ? 9.105 0.499 -1.346 1.00 89.50 233 LEU A CA 1
ATOM 1802 C C . LEU A 1 233 ? 9.003 2.022 -1.197 1.00 89.50 233 LEU A C 1
ATOM 1804 O O . LEU A 1 233 ? 9.629 2.587 -0.302 1.00 89.50 233 LEU A O 1
ATOM 1808 N N . ILE A 1 234 ? 8.236 2.696 -2.059 1.00 96.62 234 ILE A N 1
ATOM 1809 C CA . ILE A 1 234 ? 7.995 4.140 -1.931 1.00 96.62 234 ILE A CA 1
ATOM 1810 C C . ILE A 1 234 ? 7.208 4.417 -0.642 1.00 96.62 234 ILE A C 1
ATOM 1812 O O . ILE A 1 234 ? 7.575 5.322 0.106 1.00 96.62 234 ILE A O 1
ATOM 1816 N N . LEU A 1 235 ? 6.180 3.615 -0.340 1.00 97.12 235 LEU A N 1
ATOM 1817 C CA . LEU A 1 235 ? 5.376 3.740 0.883 1.00 97.12 235 LEU A CA 1
ATOM 1818 C C . LEU A 1 235 ? 6.215 3.558 2.159 1.00 97.12 235 LEU A C 1
ATOM 1820 O O . LEU A 1 235 ? 6.064 4.340 3.098 1.00 97.12 235 LEU A O 1
ATOM 1824 N N . ASP A 1 236 ? 7.146 2.598 2.179 1.00 89.31 236 ASP A N 1
ATOM 1825 C CA . ASP A 1 236 ? 8.076 2.392 3.300 1.00 89.31 236 ASP A CA 1
ATOM 1826 C C . ASP A 1 236 ? 8.899 3.656 3.603 1.00 89.31 236 ASP A C 1
ATOM 1828 O O . ASP A 1 236 ? 9.117 4.008 4.769 1.00 89.31 236 ASP A O 1
ATOM 1832 N N . TYR A 1 237 ? 9.380 4.341 2.560 1.00 89.81 237 TYR A N 1
ATOM 1833 C CA . TYR A 1 237 ? 10.168 5.566 2.705 1.00 89.81 237 TYR A CA 1
ATOM 1834 C C . TYR A 1 237 ? 9.306 6.789 3.015 1.00 89.81 237 TYR A C 1
ATOM 1836 O O . TYR A 1 237 ? 9.715 7.614 3.830 1.00 89.81 237 TYR A O 1
ATOM 1844 N N . LEU A 1 238 ? 8.103 6.890 2.446 1.00 95.62 238 LEU A N 1
ATOM 1845 C CA . LEU A 1 238 ? 7.139 7.926 2.819 1.00 95.62 238 LEU A CA 1
ATOM 1846 C C . LEU A 1 238 ? 6.774 7.832 4.301 1.00 95.62 238 LEU A C 1
ATOM 1848 O O . LEU A 1 238 ? 6.760 8.853 4.982 1.00 95.62 238 LEU A O 1
ATOM 1852 N N . ASN A 1 239 ? 6.563 6.621 4.825 1.00 94.25 239 ASN A N 1
ATOM 1853 C CA . ASN A 1 239 ? 6.354 6.417 6.253 1.00 94.25 239 ASN A CA 1
ATOM 1854 C C . ASN A 1 239 ? 7.550 6.927 7.066 1.00 94.25 239 ASN A C 1
ATOM 1856 O O . ASN A 1 239 ? 7.359 7.690 8.004 1.00 94.25 239 ASN A O 1
ATOM 1860 N N . GLN A 1 240 ? 8.783 6.564 6.699 1.00 87.38 240 GLN A N 1
ATOM 1861 C CA . GLN A 1 240 ? 9.982 7.049 7.399 1.00 87.38 240 GLN A CA 1
ATOM 1862 C C . GLN A 1 240 ? 10.086 8.578 7.403 1.00 87.38 240 GLN A C 1
ATOM 1864 O O . GLN A 1 240 ? 10.411 9.152 8.438 1.00 87.38 240 GLN A O 1
ATOM 1869 N N . LEU A 1 241 ? 9.792 9.230 6.274 1.00 90.94 241 LEU A N 1
ATOM 1870 C CA . LEU A 1 241 ? 9.805 10.690 6.157 1.00 90.94 241 LEU A CA 1
ATOM 1871 C C . LEU A 1 241 ? 8.719 11.331 7.029 1.00 90.94 241 LEU A C 1
ATOM 1873 O O . LEU A 1 241 ? 9.030 12.219 7.814 1.00 90.94 241 LEU A O 1
ATOM 1877 N N . CYS A 1 242 ? 7.487 10.819 6.970 1.00 91.44 242 CYS A N 1
ATOM 1878 C CA . CYS A 1 242 ? 6.381 11.273 7.817 1.00 91.44 242 CYS A CA 1
ATOM 1879 C C . CYS A 1 242 ? 6.707 11.133 9.312 1.00 91.44 242 CYS A C 1
ATOM 1881 O O . CYS A 1 242 ? 6.446 12.039 10.090 1.00 91.44 242 CYS A O 1
ATOM 1883 N N . GLN A 1 243 ? 7.296 10.008 9.728 1.00 87.69 243 GLN A N 1
ATOM 1884 C CA . GLN A 1 243 ? 7.656 9.767 11.131 1.00 87.69 243 GLN A CA 1
ATOM 1885 C C . GLN A 1 243 ? 8.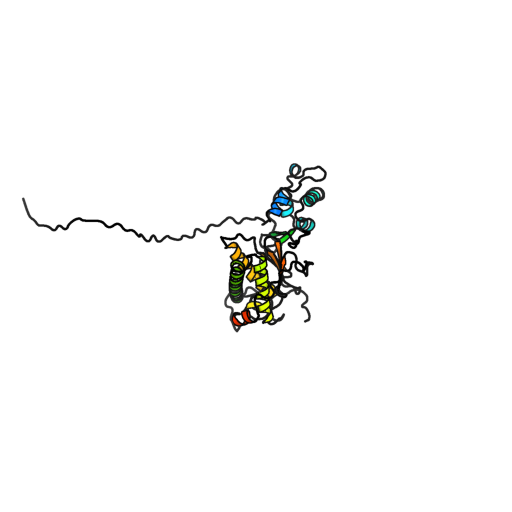871 10.591 11.597 1.00 87.69 243 GLN A C 1
ATOM 1887 O O . GLN A 1 243 ? 9.112 10.705 12.798 1.00 87.69 243 GLN A O 1
ATOM 1892 N N . ALA A 1 244 ? 9.663 11.132 10.667 1.00 89.69 244 ALA A N 1
ATOM 1893 C CA . ALA A 1 244 ? 10.804 11.993 10.966 1.00 89.69 244 ALA A CA 1
ATOM 1894 C C . ALA A 1 244 ? 10.443 13.489 11.002 1.00 89.69 244 ALA A C 1
ATOM 1896 O O . ALA A 1 244 ? 11.273 14.294 11.439 1.00 89.69 244 ALA A O 1
ATOM 1897 N N . ASP A 1 245 ? 9.243 13.860 10.548 1.00 92.06 245 ASP A N 1
ATOM 1898 C CA . ASP A 1 245 ? 8.754 15.234 10.597 1.00 92.06 245 ASP A CA 1
ATOM 1899 C C . ASP A 1 245 ? 8.501 15.658 12.053 1.00 92.06 245 ASP A C 1
ATOM 1901 O O . ASP A 1 245 ? 7.871 14.950 12.837 1.00 92.06 245 ASP A O 1
ATOM 1905 N N . LYS A 1 246 ? 9.058 16.810 12.433 1.00 93.00 246 LYS A N 1
ATOM 1906 C CA . LYS A 1 246 ? 8.956 17.367 13.791 1.00 93.00 246 LYS A CA 1
ATOM 1907 C C . LYS A 1 246 ? 7.857 18.414 13.922 1.00 93.00 246 LYS A C 1
ATOM 1909 O O . LYS A 1 246 ? 7.465 18.730 15.042 1.00 93.00 246 LYS A O 1
ATOM 1914 N N . ASP A 1 247 ? 7.402 18.951 12.798 1.00 91.12 247 ASP A N 1
ATOM 1915 C CA . ASP A 1 247 ? 6.429 20.033 12.712 1.00 91.12 247 ASP A CA 1
ATOM 1916 C C . ASP A 1 247 ? 5.015 19.486 12.477 1.00 91.12 247 ASP A C 1
ATOM 1918 O O . ASP A 1 247 ? 4.027 20.160 12.779 1.00 91.12 247 ASP A O 1
ATOM 1922 N N . LYS A 1 248 ? 4.904 18.248 11.980 1.00 88.31 248 LYS A N 1
ATOM 1923 C CA . LYS A 1 248 ? 3.632 17.565 11.763 1.00 88.31 248 LYS A CA 1
ATOM 1924 C C . LYS A 1 248 ? 3.671 16.113 12.218 1.00 88.31 248 LYS A C 1
ATOM 1926 O O . LYS A 1 248 ? 4.476 15.316 11.755 1.00 88.31 248 LYS A O 1
ATOM 1931 N N . GLU A 1 249 ? 2.728 15.757 13.084 1.00 87.12 249 GLU A N 1
ATOM 1932 C CA . GLU A 1 249 ? 2.509 14.372 13.483 1.00 87.12 249 GLU A CA 1
ATOM 1933 C C . GLU A 1 249 ? 1.682 13.638 12.423 1.00 87.12 249 GLU A C 1
ATOM 1935 O O . GLU A 1 249 ? 0.606 14.090 12.018 1.00 87.12 249 GLU A O 1
ATOM 1940 N N . TYR A 1 250 ? 2.184 12.485 11.990 1.00 83.94 250 TYR A N 1
ATOM 1941 C CA . TYR A 1 250 ? 1.508 11.607 11.046 1.00 83.94 250 TYR A CA 1
ATOM 1942 C C . TYR A 1 250 ? 1.190 10.263 11.704 1.00 83.94 250 TYR A C 1
ATOM 1944 O O . TYR A 1 250 ? 2.063 9.689 12.366 1.00 83.94 250 TYR A O 1
ATOM 1952 N N . PRO A 1 251 ? -0.008 9.694 11.473 1.00 82.56 251 PRO A N 1
ATOM 1953 C CA . PRO A 1 251 ? -0.260 8.313 11.855 1.00 82.56 251 PRO A CA 1
ATOM 1954 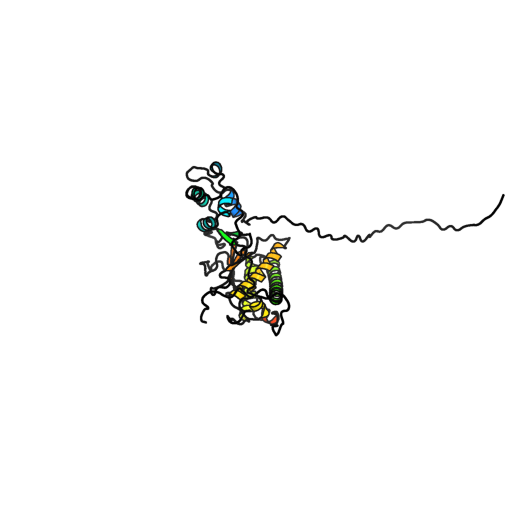C C . PRO A 1 251 ? 0.645 7.363 11.046 1.00 82.56 251 PRO A C 1
ATOM 1956 O O . PRO A 1 251 ? 1.241 7.769 10.045 1.00 82.56 251 PRO A O 1
ATOM 1959 N N . PRO A 1 252 ? 0.778 6.089 11.447 1.00 83.81 252 PRO A N 1
ATOM 1960 C CA . PRO A 1 252 ? 1.556 5.120 10.684 1.00 83.81 252 PRO A CA 1
ATOM 1961 C C . PRO A 1 252 ? 1.046 5.001 9.243 1.00 83.81 252 PRO A C 1
ATOM 1963 O O . PRO A 1 252 ? -0.152 4.822 9.034 1.00 83.81 252 PRO A O 1
ATOM 1966 N N . LEU A 1 253 ? 1.960 5.053 8.272 1.00 88.69 253 LEU A N 1
ATOM 1967 C CA . LEU A 1 253 ? 1.699 4.660 6.889 1.00 88.69 253 LEU A CA 1
ATOM 1968 C C . LEU A 1 253 ? 2.267 3.257 6.694 1.00 88.69 253 LEU A C 1
ATOM 1970 O O . LEU A 1 253 ? 3.480 3.061 6.719 1.00 88.69 253 LEU A O 1
ATOM 1974 N N . GLN A 1 254 ? 1.399 2.261 6.592 1.00 90.19 254 GLN A N 1
ATOM 1975 C CA . GLN A 1 254 ? 1.791 0.848 6.537 1.00 90.19 254 GLN A CA 1
ATOM 1976 C C . GLN A 1 254 ? 0.994 0.153 5.456 1.00 90.19 254 GLN A C 1
ATOM 1978 O O . GLN A 1 254 ? -0.113 0.587 5.153 1.00 90.19 254 GLN A O 1
ATOM 1983 N N . TRP A 1 255 ? 1.533 -0.909 4.874 1.00 93.69 255 TRP A N 1
ATOM 1984 C CA . TRP A 1 255 ? 0.879 -1.582 3.764 1.00 93.69 255 TRP A CA 1
ATOM 1985 C C . TRP A 1 255 ? 0.976 -3.100 3.880 1.00 93.69 255 TRP A C 1
ATOM 1987 O O . TRP A 1 255 ? 1.769 -3.631 4.650 1.00 93.69 255 TRP A O 1
ATOM 1997 N N . VAL A 1 256 ? 0.120 -3.773 3.122 1.00 91.25 256 VAL A N 1
ATOM 1998 C CA . VAL A 1 256 ? 0.015 -5.223 2.956 1.00 91.25 256 VAL A CA 1
ATOM 1999 C C . VAL A 1 256 ? -0.025 -5.506 1.464 1.00 91.25 256 VAL A C 1
ATOM 2001 O O . VAL A 1 256 ? -0.738 -4.828 0.717 1.00 91.25 256 VAL A O 1
ATOM 2004 N N . HIS A 1 257 ? 0.738 -6.506 1.026 1.00 92.25 257 HIS A N 1
ATOM 2005 C CA . HIS A 1 257 ? 0.741 -6.923 -0.373 1.00 92.25 257 HIS A CA 1
ATOM 2006 C C . HIS A 1 257 ? -0.403 -7.915 -0.595 1.00 92.25 257 HIS A C 1
ATOM 2008 O O . HIS A 1 257 ? -0.261 -9.115 -0.354 1.00 92.25 257 HIS A O 1
ATOM 2014 N N . VAL A 1 258 ? -1.539 -7.429 -1.088 1.00 92.12 258 VAL A N 1
ATOM 2015 C CA . VAL A 1 258 ? -2.692 -8.296 -1.335 1.00 92.12 258 VAL A CA 1
ATOM 2016 C C . VAL A 1 258 ? -2.390 -9.230 -2.502 1.00 92.12 258 VAL A C 1
ATOM 2018 O O . VAL A 1 258 ? -1.884 -8.782 -3.527 1.00 92.12 258 VAL A O 1
ATOM 2021 N N . ASN A 1 259 ? -2.686 -10.524 -2.332 1.00 90.62 259 ASN A N 1
ATOM 2022 C CA . ASN A 1 259 ? -2.451 -11.585 -3.320 1.00 90.62 259 ASN A CA 1
ATOM 2023 C C . ASN A 1 259 ? -0.969 -11.801 -3.695 1.00 90.62 259 ASN A C 1
ATOM 2025 O O . ASN A 1 259 ? -0.657 -12.287 -4.786 1.00 90.62 259 ASN A O 1
ATOM 2029 N N . ALA A 1 260 ? -0.042 -11.466 -2.791 1.00 88.00 260 ALA A N 1
ATOM 2030 C CA . ALA A 1 260 ? 1.395 -11.544 -3.040 1.00 88.00 260 ALA A CA 1
ATOM 2031 C C . ALA A 1 260 ? 1.850 -12.906 -3.598 1.00 88.00 260 ALA A C 1
ATOM 2033 O O . ALA A 1 260 ? 1.700 -13.943 -2.952 1.00 88.00 260 ALA A O 1
ATOM 2034 N N . ASN A 1 261 ? 2.525 -12.888 -4.751 1.00 82.94 261 ASN A N 1
ATOM 2035 C CA . ASN A 1 261 ? 3.060 -14.085 -5.430 1.00 82.94 261 ASN A CA 1
ATOM 2036 C C . ASN A 1 261 ? 1.992 -15.096 -5.867 1.00 82.94 261 ASN A C 1
ATOM 2038 O O . ASN A 1 261 ? 2.271 -16.292 -5.990 1.00 82.94 261 ASN A O 1
ATOM 2042 N N . THR A 1 262 ? 0.781 -14.627 -6.123 1.00 89.69 262 THR A N 1
ATOM 2043 C CA . THR A 1 262 ? -0.254 -15.389 -6.827 1.00 89.69 262 THR A CA 1
ATOM 2044 C C . THR A 1 262 ? -0.498 -14.755 -8.190 1.00 89.69 262 THR A C 1
ATOM 2046 O O . THR A 1 262 ? -0.008 -13.660 -8.454 1.00 89.69 262 THR A O 1
ATOM 2049 N N . TRP A 1 263 ? -1.224 -15.431 -9.074 1.00 88.88 263 TRP A N 1
ATOM 2050 C CA . TRP A 1 263 ? -1.597 -14.864 -10.373 1.00 88.88 263 TRP A CA 1
ATOM 2051 C C . TRP A 1 263 ? -2.825 -13.952 -10.333 1.00 88.88 263 TRP A C 1
ATOM 2053 O O . TRP A 1 263 ? -3.203 -13.417 -11.372 1.00 88.88 263 TRP A O 1
ATOM 2063 N N . ASP A 1 264 ? -3.414 -13.750 -9.155 1.00 91.25 264 ASP A N 1
ATOM 2064 C CA . ASP A 1 264 ? -4.493 -12.789 -8.975 1.00 91.25 264 ASP A CA 1
ATOM 2065 C C . ASP A 1 264 ? -3.959 -11.346 -9.049 1.00 91.25 264 ASP A C 1
ATOM 2067 O O . ASP A 1 264 ? -2.760 -11.079 -8.861 1.00 91.25 264 ASP A O 1
ATOM 2071 N N . ASP A 1 265 ? -4.870 -10.401 -9.303 1.00 91.06 265 ASP A N 1
ATOM 2072 C CA . ASP A 1 265 ? -4.579 -8.968 -9.233 1.00 91.06 265 ASP A CA 1
ATOM 2073 C C . ASP A 1 265 ? -3.921 -8.639 -7.888 1.00 91.06 265 ASP A C 1
ATOM 2075 O O . ASP A 1 265 ? -4.367 -9.095 -6.834 1.00 91.06 265 ASP A O 1
ATOM 2079 N N . GLN A 1 266 ? -2.848 -7.852 -7.923 1.00 94.69 266 GLN A N 1
ATOM 2080 C CA . GLN A 1 266 ? -2.031 -7.523 -6.756 1.00 94.69 266 GLN A CA 1
ATOM 2081 C C . GLN A 1 266 ? -2.008 -6.013 -6.566 1.00 94.69 266 GLN A C 1
ATOM 2083 O O . GLN A 1 266 ? -1.712 -5.284 -7.508 1.00 94.69 266 GLN A O 1
ATOM 2088 N N . TRP A 1 267 ? -2.259 -5.565 -5.338 1.00 96.19 267 TRP A N 1
ATOM 2089 C CA . TRP A 1 267 ? -2.282 -4.155 -4.941 1.00 96.19 267 TRP A CA 1
ATOM 2090 C C . TRP A 1 267 ? -1.841 -4.000 -3.478 1.00 96.19 267 TRP A C 1
ATOM 2092 O O . TRP A 1 267 ? -1.643 -4.987 -2.760 1.00 96.19 267 TRP A O 1
ATOM 2102 N N . CYS A 1 268 ? -1.697 -2.758 -3.017 1.00 96.81 268 CYS A N 1
ATOM 2103 C CA . CYS A 1 268 ? -1.444 -2.449 -1.613 1.00 96.81 268 CYS A CA 1
ATOM 2104 C C . CYS A 1 268 ? -2.769 -2.209 -0.875 1.00 96.81 268 CYS A C 1
ATOM 2106 O O . CYS A 1 268 ? -3.515 -1.300 -1.239 1.00 96.81 268 CYS A O 1
ATOM 2108 N N . GLN A 1 269 ? -3.042 -2.958 0.194 1.00 94.44 269 GLN A N 1
ATOM 2109 C CA . GLN A 1 269 ? -3.957 -2.509 1.255 1.00 94.44 269 GLN A CA 1
ATOM 2110 C C . GLN A 1 269 ? -3.135 -1.691 2.256 1.00 94.44 269 GLN A C 1
ATOM 2112 O O . GLN A 1 269 ? -2.007 -2.069 2.556 1.00 94.44 269 GLN A O 1
ATOM 2117 N N . ILE A 1 270 ? -3.645 -0.555 2.729 1.00 92.88 270 ILE A N 1
ATOM 2118 C CA . ILE A 1 270 ? -2.841 0.469 3.405 1.00 92.88 270 ILE A CA 1
ATOM 2119 C C . ILE A 1 270 ? -3.541 0.967 4.675 1.00 92.88 270 ILE A C 1
ATOM 2121 O O . ILE A 1 270 ? -4.743 1.205 4.691 1.00 92.88 270 ILE A O 1
ATOM 2125 N N . VAL A 1 271 ? -2.763 1.176 5.733 1.00 87.44 271 VAL A N 1
ATOM 2126 C CA . VAL A 1 271 ? -3.093 2.043 6.871 1.00 87.44 271 VAL A CA 1
ATOM 2127 C C . VAL A 1 271 ? -2.663 3.455 6.490 1.00 87.44 271 VAL A C 1
ATOM 2129 O O . VAL A 1 271 ? -1.468 3.699 6.343 1.00 87.44 271 VAL A O 1
ATOM 2132 N N . CYS A 1 272 ? -3.609 4.367 6.279 1.00 88.44 272 CYS A N 1
ATOM 2133 C CA . CYS A 1 272 ? -3.340 5.703 5.745 1.00 88.44 272 CYS A CA 1
ATOM 2134 C C . CYS A 1 272 ? -4.265 6.742 6.384 1.00 88.44 272 CYS A C 1
ATOM 2136 O O . CYS A 1 272 ? -5.478 6.547 6.432 1.00 88.44 272 CYS A O 1
ATOM 2138 N N . ASP A 1 273 ? -3.712 7.843 6.897 1.00 85.12 273 ASP A N 1
ATOM 2139 C CA . ASP A 1 273 ? -4.441 8.887 7.630 1.00 85.12 273 ASP A CA 1
ATOM 2140 C C . ASP A 1 273 ? -5.393 8.298 8.692 1.00 85.12 273 ASP A C 1
ATOM 2142 O O . ASP A 1 273 ? -6.541 8.736 8.851 1.00 85.12 273 ASP A O 1
ATOM 2146 N N . ASN A 1 274 ? -4.914 7.260 9.392 1.00 80.44 274 ASN A N 1
ATOM 2147 C CA . ASN A 1 274 ? -5.643 6.516 10.422 1.00 80.44 274 ASN A CA 1
ATOM 2148 C C . ASN A 1 274 ? -6.927 5.815 9.926 1.00 80.44 274 ASN A C 1
ATOM 2150 O O . ASN A 1 274 ? -7.876 5.652 10.690 1.00 80.44 274 ASN A O 1
ATOM 2154 N N . HIS A 1 275 ? -6.982 5.461 8.642 1.00 80.25 275 HIS A N 1
ATOM 2155 C CA . HIS A 1 275 ? -8.078 4.752 7.979 1.00 80.25 275 HIS A CA 1
ATOM 2156 C C . HIS A 1 275 ? -7.526 3.592 7.148 1.00 80.25 275 HIS A C 1
ATOM 2158 O O . HIS A 1 275 ? -6.346 3.579 6.789 1.00 80.25 275 HIS A O 1
ATOM 2164 N N . GLU A 1 276 ? -8.383 2.624 6.827 1.00 86.06 276 GLU A N 1
ATOM 2165 C CA . GLU A 1 276 ? -8.102 1.738 5.705 1.00 86.06 276 GLU A CA 1
ATOM 2166 C C . GLU A 1 276 ? -8.022 2.573 4.430 1.00 86.06 276 GLU A C 1
ATOM 2168 O O . GLU A 1 276 ? -8.781 3.528 4.235 1.00 86.06 276 GLU A O 1
ATOM 2173 N N . ALA A 1 277 ? -7.098 2.194 3.568 1.00 90.75 277 ALA A N 1
ATOM 2174 C CA . ALA A 1 277 ? -6.956 2.689 2.222 1.00 90.75 277 ALA A CA 1
ATOM 2175 C C . ALA A 1 277 ? -6.457 1.563 1.319 1.00 90.75 277 ALA A C 1
ATOM 2177 O O . ALA A 1 277 ? -6.024 0.501 1.774 1.00 90.75 277 ALA A O 1
ATOM 2178 N N . TYR A 1 278 ? -6.465 1.825 0.024 1.00 93.25 278 TYR A N 1
ATOM 2179 C CA . TYR A 1 278 ? -5.831 0.981 -0.967 1.00 93.25 278 TYR A CA 1
ATOM 2180 C C . TYR A 1 278 ? -4.993 1.828 -1.919 1.00 93.25 278 TYR A C 1
ATOM 2182 O O . TYR A 1 278 ? -5.220 3.031 -2.069 1.00 93.25 278 TYR A O 1
ATOM 2190 N N . ALA A 1 279 ? -4.051 1.180 -2.596 1.00 94.75 279 ALA A N 1
ATOM 2191 C CA . ALA A 1 279 ? -3.351 1.761 -3.727 1.00 94.75 279 ALA A CA 1
ATOM 2192 C C . ALA A 1 279 ? -2.992 0.693 -4.758 1.00 94.75 279 ALA A C 1
ATOM 2194 O O . ALA A 1 279 ? -2.424 -0.346 -4.422 1.00 94.75 279 ALA A O 1
ATOM 2195 N N . ASP A 1 280 ? -3.300 0.984 -6.014 1.00 94.81 280 ASP A N 1
ATOM 2196 C CA . ASP A 1 280 ? -3.025 0.141 -7.165 1.00 94.81 280 ASP A CA 1
ATOM 2197 C C . ASP A 1 280 ? -2.311 0.969 -8.243 1.00 94.81 280 ASP A C 1
ATOM 2199 O O . ASP A 1 280 ? -2.871 1.884 -8.857 1.00 94.81 280 ASP A O 1
ATOM 2203 N N . ALA A 1 281 ? -1.038 0.640 -8.461 1.00 93.50 281 ALA A N 1
ATOM 2204 C CA . ALA A 1 281 ? -0.206 1.286 -9.464 1.00 93.50 281 ALA A CA 1
ATOM 2205 C C . ALA A 1 281 ? -0.508 0.822 -10.899 1.00 93.50 281 ALA A C 1
ATOM 2207 O O . ALA A 1 281 ? -0.163 1.546 -11.830 1.00 93.50 281 ALA A O 1
ATOM 2208 N N . ILE A 1 282 ? -1.154 -0.335 -11.105 1.00 93.19 282 ILE A N 1
ATOM 2209 C CA . ILE A 1 282 ? -1.559 -0.798 -12.442 1.00 93.19 282 ILE A CA 1
ATOM 2210 C C . ILE A 1 282 ? -2.599 0.151 -13.033 1.00 93.19 282 ILE A C 1
ATOM 2212 O O . ILE A 1 282 ? -2.522 0.491 -14.213 1.00 93.19 282 ILE A O 1
ATOM 2216 N N . VAL A 1 283 ? -3.542 0.619 -12.212 1.00 89.56 283 VAL A N 1
ATOM 2217 C CA . VAL A 1 283 ? -4.614 1.531 -12.643 1.00 89.56 283 VAL A CA 1
ATOM 2218 C C . VAL A 1 283 ? -4.411 2.984 -12.206 1.00 89.56 283 VAL A C 1
ATOM 2220 O O . VAL A 1 283 ? -5.241 3.826 -12.539 1.00 89.56 283 VAL A O 1
ATOM 2223 N N . SER A 1 284 ? -3.315 3.302 -11.504 1.00 89.38 284 SER A N 1
ATOM 2224 C CA . SER A 1 284 ? -3.020 4.649 -10.980 1.00 89.38 284 SER A CA 1
ATOM 2225 C C . SER A 1 284 ? -4.129 5.183 -10.060 1.00 89.38 284 SER A C 1
ATOM 2227 O O . SER A 1 284 ? -4.674 6.280 -10.239 1.00 89.38 284 SER A O 1
ATOM 2229 N N . GLN A 1 285 ? -4.540 4.358 -9.096 1.00 88.00 285 GLN A N 1
ATOM 2230 C CA . GLN A 1 285 ? -5.623 4.694 -8.174 1.00 88.00 285 GLN A CA 1
ATOM 2231 C C . GLN A 1 285 ? -5.225 4.423 -6.735 1.00 88.00 285 GLN A C 1
ATOM 2233 O O . GLN A 1 285 ? -4.708 3.359 -6.409 1.00 88.00 285 GLN A O 1
ATOM 2238 N N . ALA A 1 286 ? -5.565 5.362 -5.863 1.00 91.00 286 ALA A N 1
ATOM 2239 C CA . ALA A 1 286 ? -5.593 5.157 -4.431 1.00 91.00 286 ALA A CA 1
ATOM 2240 C C . ALA A 1 286 ? -6.870 5.774 -3.855 1.00 91.00 286 ALA A C 1
ATOM 2242 O O . ALA A 1 286 ? -7.532 6.611 -4.470 1.00 91.00 286 ALA A O 1
ATOM 2243 N N . GLY A 1 287 ? -7.255 5.334 -2.672 1.00 87.50 287 GLY A N 1
ATOM 2244 C CA . GLY A 1 287 ? -8.443 5.839 -2.002 1.00 87.50 287 GLY A CA 1
ATOM 2245 C C . GLY A 1 287 ? -8.540 5.271 -0.603 1.00 87.50 287 GLY A C 1
ATOM 2246 O O . GLY A 1 287 ? -7.841 4.314 -0.274 1.00 87.50 287 GLY A O 1
ATOM 2247 N N . TYR A 1 288 ? -9.400 5.860 0.222 1.00 86.06 288 TYR A N 1
ATOM 2248 C CA . TYR A 1 288 ? -9.737 5.251 1.506 1.00 86.06 288 TYR A CA 1
ATOM 2249 C C . TYR A 1 288 ? -10.535 3.956 1.288 1.00 86.06 288 TYR A C 1
ATOM 2251 O O . TYR A 1 288 ? -10.912 3.632 0.166 1.00 86.06 288 TYR A O 1
ATOM 2259 N N . GLY A 1 289 ? -10.749 3.187 2.351 1.00 83.94 289 GLY A N 1
ATOM 2260 C CA . GLY A 1 289 ? -11.486 1.929 2.349 1.00 83.94 289 GLY A CA 1
ATOM 2261 C C . GLY A 1 289 ? -10.904 0.829 1.456 1.00 83.94 289 GLY A C 1
ATOM 2262 O O . GLY A 1 289 ? -9.732 0.830 1.082 1.00 83.94 289 GLY A O 1
ATOM 2263 N N . LYS A 1 290 ? -11.761 -0.143 1.135 1.00 85.94 290 LYS A N 1
ATOM 2264 C CA . LYS A 1 290 ? -11.396 -1.332 0.354 1.00 85.94 290 LYS A CA 1
ATOM 2265 C C . LYS A 1 290 ? -11.100 -1.012 -1.107 1.00 85.94 290 LYS A C 1
ATOM 2267 O O . LYS A 1 290 ? -11.707 -0.121 -1.699 1.00 85.94 290 LYS A O 1
ATOM 2272 N N . HIS A 1 291 ? -10.250 -1.838 -1.712 1.00 88.94 291 HIS A N 1
ATOM 2273 C CA . HIS A 1 291 ? -10.022 -1.844 -3.155 1.00 88.94 291 HIS A CA 1
ATOM 2274 C C . HIS A 1 291 ? -11.327 -2.146 -3.931 1.00 88.94 291 HIS A C 1
ATOM 2276 O O . HIS A 1 291 ? -12.145 -2.943 -3.451 1.00 88.94 291 HIS A O 1
ATOM 2282 N N . PRO A 1 292 ? -11.545 -1.598 -5.146 1.00 85.69 292 PRO A N 1
ATOM 2283 C CA . PRO A 1 292 ? -12.737 -1.882 -5.953 1.00 85.69 292 PRO A CA 1
ATOM 2284 C C . PRO A 1 292 ? -12.983 -3.376 -6.215 1.00 85.69 292 PRO A C 1
ATOM 2286 O O . PRO A 1 292 ? -14.128 -3.823 -6.159 1.00 85.69 292 PRO A O 1
ATOM 2289 N N . ASN A 1 293 ? -11.923 -4.173 -6.402 1.00 86.31 293 ASN A N 1
ATOM 2290 C CA . ASN A 1 293 ? -12.031 -5.634 -6.571 1.00 86.31 293 ASN A CA 1
ATOM 2291 C C . ASN A 1 293 ? -12.514 -6.365 -5.301 1.00 86.31 293 ASN A C 1
ATOM 2293 O O . ASN A 1 293 ? -12.875 -7.535 -5.365 1.00 86.31 293 ASN A O 1
ATOM 2297 N N . GLN A 1 294 ? -12.553 -5.688 -4.150 1.00 84.50 294 GLN A N 1
ATOM 2298 C CA . GLN A 1 294 ? -13.087 -6.197 -2.880 1.00 84.50 294 GLN A CA 1
ATOM 2299 C C . GLN A 1 294 ? -14.423 -5.534 -2.495 1.00 84.50 294 GLN A C 1
ATOM 2301 O O . GLN A 1 294 ? -14.823 -5.563 -1.330 1.00 84.50 294 GLN A O 1
ATOM 2306 N N . GLY A 1 295 ? -15.114 -4.919 -3.462 1.00 80.81 295 GLY A N 1
ATOM 2307 C CA . GLY A 1 295 ? -16.395 -4.242 -3.238 1.00 80.81 295 GLY A CA 1
ATOM 2308 C C . GLY A 1 295 ? -16.267 -2.812 -2.705 1.00 80.81 295 GLY A C 1
ATOM 2309 O O . GLY A 1 295 ? -17.255 -2.249 -2.239 1.00 80.81 295 GLY A O 1
ATOM 2310 N N . GLY A 1 296 ? -15.072 -2.217 -2.768 1.00 77.50 296 GLY A N 1
ATOM 2311 C CA . GLY A 1 296 ? -14.861 -0.808 -2.447 1.00 77.50 296 GLY A CA 1
ATOM 2312 C C . GLY A 1 296 ? -15.627 0.138 -3.373 1.00 77.50 296 GLY A C 1
ATOM 2313 O O . GLY A 1 296 ? -15.724 -0.086 -4.581 1.00 77.50 296 GLY A O 1
ATOM 2314 N N . SER A 1 297 ? -16.168 1.224 -2.814 1.00 70.62 297 SER A N 1
ATOM 2315 C CA . SER A 1 297 ? -16.844 2.256 -3.605 1.00 70.62 297 SER A CA 1
ATOM 2316 C C . SER A 1 297 ? -15.854 3.048 -4.459 1.00 70.62 297 SER A C 1
ATOM 2318 O O . SER A 1 297 ? -14.839 3.526 -3.962 1.00 70.62 297 SER A O 1
ATOM 2320 N N . LYS A 1 298 ? -16.205 3.277 -5.730 1.00 66.19 298 LYS A N 1
ATOM 2321 C CA . LYS A 1 298 ? -15.443 4.144 -6.646 1.00 66.19 298 LYS A CA 1
ATOM 2322 C C . LYS A 1 298 ? -15.648 5.649 -6.391 1.00 66.19 298 LYS A C 1
ATOM 2324 O O . LYS A 1 298 ? -15.048 6.468 -7.077 1.00 66.19 298 LYS A O 1
ATOM 2329 N N . GLN A 1 299 ? -16.533 6.022 -5.464 1.00 58.59 299 GLN A N 1
ATOM 2330 C CA . GLN A 1 299 ? -16.969 7.412 -5.258 1.00 58.59 299 GLN A CA 1
ATOM 2331 C C . GLN A 1 299 ? -15.968 8.260 -4.452 1.00 58.59 299 GLN A C 1
ATOM 2333 O O . GLN A 1 299 ? -16.001 9.479 -4.578 1.00 58.59 299 GLN A O 1
ATOM 2338 N N . ASP A 1 300 ? -15.062 7.619 -3.703 1.00 50.69 300 ASP A N 1
ATOM 2339 C CA . ASP A 1 3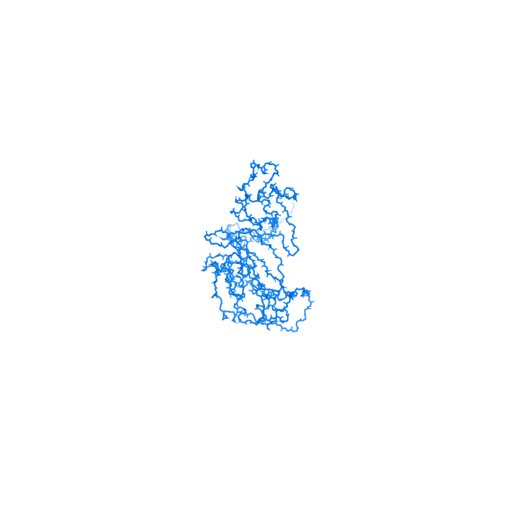00 ? -14.040 8.258 -2.849 1.00 50.69 300 ASP A CA 1
ATOM 2340 C C . ASP A 1 300 ? -12.601 7.975 -3.334 1.00 50.69 300 ASP A C 1
ATOM 2342 O O . ASP A 1 300 ? -11.627 8.211 -2.615 1.00 50.69 300 ASP A O 1
ATOM 2346 N N . VAL A 1 301 ? -12.450 7.479 -4.570 1.00 56.44 301 VAL A N 1
ATOM 2347 C CA . VAL A 1 301 ? -11.134 7.340 -5.207 1.00 56.44 301 VAL A CA 1
ATOM 2348 C C . VAL A 1 301 ? -10.547 8.732 -5.376 1.00 56.44 301 VAL A C 1
ATOM 2350 O O . VAL A 1 301 ? -11.048 9.540 -6.160 1.00 56.44 301 VAL A O 1
ATOM 2353 N N . GLN A 1 302 ? -9.464 9.011 -4.660 1.00 53.88 302 GLN A N 1
ATOM 2354 C CA . GLN A 1 302 ? -8.626 10.153 -4.975 1.00 53.88 302 GLN A CA 1
ATOM 2355 C C . GLN A 1 302 ? -7.673 9.695 -6.076 1.00 53.88 302 GLN A C 1
ATOM 2357 O O . GLN A 1 302 ? -6.733 8.946 -5.847 1.00 53.88 302 GLN A O 1
ATOM 2362 N N . SER A 1 303 ? -7.946 10.085 -7.317 1.00 52.16 303 SER A N 1
ATOM 2363 C CA . SER A 1 303 ? -7.045 9.799 -8.432 1.00 52.16 303 SER A CA 1
ATOM 2364 C C . SER A 1 303 ? -6.382 11.101 -8.863 1.00 52.16 303 SER A C 1
ATOM 2366 O O . SER A 1 303 ? -6.988 11.927 -9.542 1.00 52.16 303 SER A O 1
ATOM 2368 N N . TYR A 1 304 ? -5.123 11.291 -8.468 1.00 53.69 304 TYR A N 1
ATOM 2369 C CA . TYR A 1 304 ? -4.243 12.311 -9.047 1.00 53.69 304 TYR A CA 1
ATOM 2370 C C . TYR A 1 304 ? -3.529 11.719 -10.272 1.00 53.69 304 TYR A C 1
ATOM 2372 O O . TYR A 1 304 ? -2.304 11.655 -10.328 1.00 53.69 304 TYR A O 1
ATOM 2380 N N . TYR A 1 305 ? -4.324 11.262 -11.247 1.00 43.50 305 TYR A N 1
ATOM 2381 C CA . TYR A 1 305 ? -3.938 10.479 -12.434 1.00 43.50 305 TYR A CA 1
ATOM 2382 C C . TYR A 1 305 ? -2.829 11.104 -13.320 1.00 43.50 305 TYR A C 1
ATOM 2384 O O . TYR A 1 305 ? -2.410 10.480 -14.288 1.00 43.50 305 TYR A O 1
ATOM 2392 N N . GLN A 1 306 ? -2.333 12.317 -13.036 1.00 48.19 306 GLN A N 1
ATOM 2393 C CA . GLN A 1 306 ? -1.446 13.068 -13.939 1.00 48.19 306 GLN A CA 1
ATOM 2394 C C . GLN A 1 306 ? -0.285 13.820 -13.259 1.00 48.19 306 GLN A C 1
ATOM 2396 O O . GLN A 1 306 ? 0.129 14.861 -13.761 1.00 48.19 306 GLN A O 1
ATOM 2401 N N . TYR A 1 307 ? 0.254 13.352 -12.124 1.00 51.75 307 TYR A N 1
ATOM 2402 C CA . TYR A 1 307 ? 1.404 14.048 -11.515 1.00 51.75 307 TYR A CA 1
ATOM 2403 C C . TYR A 1 307 ? 2.750 13.789 -12.215 1.00 51.75 307 TYR A C 1
ATOM 2405 O O . TYR A 1 307 ? 3.547 14.712 -12.350 1.00 51.75 307 TYR A O 1
ATOM 2413 N N . ALA A 1 308 ? 3.012 12.560 -12.660 1.00 56.25 308 ALA A N 1
ATOM 2414 C CA . ALA A 1 308 ? 4.223 12.222 -13.404 1.00 56.25 308 ALA A CA 1
ATOM 2415 C C . ALA A 1 308 ? 3.843 11.742 -14.802 1.00 56.25 308 ALA A C 1
ATOM 2417 O O . ALA A 1 308 ? 2.967 10.891 -14.960 1.00 56.25 308 ALA A O 1
ATOM 2418 N N . THR A 1 309 ? 4.497 12.306 -15.808 1.00 61.59 309 THR A N 1
ATOM 2419 C CA . THR A 1 309 ? 4.331 11.934 -17.211 1.00 61.59 309 THR A CA 1
ATOM 2420 C C . THR A 1 309 ? 5.384 10.909 -17.624 1.00 61.59 309 THR A C 1
ATOM 2422 O O . THR A 1 309 ? 6.444 10.795 -17.005 1.00 61.59 309 THR A O 1
ATOM 2425 N N . GLU A 1 310 ? 5.139 10.194 -18.722 1.00 59.44 310 GLU A N 1
ATOM 2426 C CA . GLU A 1 310 ? 6.146 9.323 -19.346 1.00 59.44 310 GLU A CA 1
ATOM 2427 C C . GLU A 1 310 ? 7.468 10.073 -19.607 1.00 59.44 310 GLU A C 1
ATOM 2429 O O . GLU A 1 310 ? 8.550 9.523 -19.402 1.00 59.44 310 GLU A O 1
ATOM 2434 N N . ASN A 1 311 ? 7.390 11.360 -19.970 1.00 55.91 311 ASN A N 1
ATOM 2435 C CA . ASN A 1 311 ? 8.553 12.214 -20.221 1.00 55.91 311 ASN A CA 1
ATOM 2436 C C . ASN A 1 311 ? 9.388 12.486 -18.963 1.00 55.91 311 ASN A C 1
ATOM 2438 O O . ASN A 1 311 ? 10.615 12.571 -19.055 1.00 55.91 311 ASN A O 1
ATOM 2442 N N . ASP A 1 312 ? 8.752 12.609 -17.796 1.00 67.75 312 ASP A N 1
ATOM 2443 C CA . ASP A 1 312 ? 9.466 12.809 -16.532 1.00 67.75 312 ASP A CA 1
ATOM 2444 C C . ASP A 1 312 ? 10.298 11.572 -16.190 1.00 67.75 312 ASP A C 1
ATOM 2446 O O . ASP A 1 312 ? 11.443 11.681 -15.744 1.00 67.75 312 ASP A O 1
ATOM 2450 N N . ILE A 1 313 ? 9.752 10.383 -16.463 1.00 70.50 313 ILE A N 1
ATOM 2451 C CA . ILE A 1 313 ? 10.422 9.117 -16.168 1.00 70.50 313 ILE A CA 1
ATOM 2452 C C . ILE A 1 313 ? 11.501 8.795 -17.203 1.00 70.50 313 ILE A C 1
ATOM 2454 O O . ILE A 1 313 ? 12.605 8.438 -16.804 1.00 70.50 313 ILE A O 1
ATOM 2458 N N . ILE A 1 314 ? 11.253 8.953 -18.510 1.00 56.06 314 ILE A N 1
ATOM 2459 C CA . ILE A 1 314 ? 12.228 8.624 -19.575 1.00 56.06 314 ILE A CA 1
ATOM 2460 C C . ILE A 1 314 ? 13.585 9.306 -19.352 1.00 56.06 314 ILE A C 1
ATOM 2462 O O . ILE A 1 314 ? 14.626 8.701 -19.602 1.00 56.06 314 ILE A O 1
ATOM 2466 N N . ASN A 1 315 ? 13.581 10.539 -18.843 1.00 60.81 315 ASN A N 1
ATOM 2467 C CA . ASN A 1 315 ? 14.800 11.321 -18.636 1.00 60.81 315 ASN A CA 1
ATOM 2468 C C . ASN A 1 315 ? 15.483 11.074 -17.282 1.00 60.81 315 ASN A C 1
ATOM 2470 O O . ASN A 1 315 ? 16.606 11.533 -17.075 1.00 60.81 315 ASN A O 1
ATOM 2474 N N . THR A 1 316 ? 14.820 10.386 -16.352 1.00 68.62 316 THR A N 1
ATOM 2475 C CA . THR A 1 316 ? 15.296 10.223 -14.968 1.00 68.62 316 THR A CA 1
ATOM 2476 C C . THR A 1 316 ? 15.462 8.769 -14.545 1.00 68.62 316 THR A C 1
ATOM 2478 O O . THR A 1 316 ? 16.182 8.496 -13.581 1.00 68.62 316 THR A O 1
ATOM 2481 N N . ARG A 1 317 ? 14.844 7.819 -15.259 1.00 72.31 317 ARG A N 1
ATOM 2482 C CA . ARG A 1 317 ? 14.952 6.398 -14.933 1.00 72.31 317 ARG A CA 1
ATOM 2483 C C . ARG A 1 317 ? 16.376 5.882 -15.178 1.00 72.31 317 ARG A C 1
ATOM 2485 O O . ARG A 1 317 ? 16.955 6.157 -16.232 1.00 72.31 317 ARG A O 1
ATOM 2492 N N . PRO A 1 318 ? 16.946 5.097 -14.247 1.00 74.00 318 PRO A N 1
ATOM 2493 C CA . PRO A 1 318 ? 18.259 4.497 -14.444 1.00 74.00 318 PRO A CA 1
ATOM 2494 C C . PRO A 1 318 ? 18.311 3.592 -15.690 1.00 74.00 318 PRO A C 1
ATOM 2496 O O . PRO A 1 318 ? 17.328 2.902 -15.993 1.00 74.00 318 PRO A O 1
ATOM 2499 N N . PRO A 1 319 ? 19.454 3.544 -16.403 1.00 71.81 319 PRO A N 1
ATOM 2500 C CA . PRO A 1 319 ? 19.652 2.574 -17.470 1.00 71.81 319 PRO A CA 1
ATOM 2501 C C . PRO A 1 319 ? 19.704 1.156 -16.894 1.00 71.81 319 PRO A C 1
ATOM 2503 O O . PRO A 1 319 ? 20.264 0.932 -15.817 1.00 71.81 319 PRO A O 1
ATOM 2506 N N . TYR A 1 320 ? 19.166 0.189 -17.637 1.00 75.81 320 TYR A N 1
ATOM 2507 C CA . TYR A 1 320 ? 19.313 -1.217 -17.279 1.00 75.81 320 TYR A CA 1
ATOM 2508 C C . TYR A 1 320 ? 20.782 -1.639 -17.407 1.00 75.81 320 TYR A C 1
ATOM 2510 O O . TYR A 1 320 ? 21.422 -1.416 -18.435 1.00 75.81 320 TYR A O 1
ATOM 2518 N N . VAL A 1 321 ? 21.326 -2.229 -16.344 1.00 63.44 321 VAL A N 1
ATOM 2519 C CA . VAL A 1 321 ? 22.750 -2.574 -16.215 1.00 63.44 321 VAL A CA 1
ATOM 2520 C C . VAL A 1 321 ? 22.906 -4.016 -15.732 1.00 63.44 321 VAL A C 1
ATOM 2522 O O . VAL A 1 321 ? 23.323 -4.264 -14.594 1.00 63.44 321 VAL A O 1
ATOM 2525 N N . ASP A 1 322 ? 22.572 -4.968 -16.605 1.00 62.31 322 ASP A N 1
ATOM 2526 C CA . ASP A 1 322 ? 22.706 -6.406 -16.337 1.00 62.31 322 ASP A CA 1
ATOM 2527 C C . ASP A 1 322 ? 23.544 -7.096 -17.427 1.00 62.31 322 ASP A C 1
ATOM 2529 O O . ASP A 1 322 ? 23.392 -6.841 -18.621 1.00 62.31 322 ASP A O 1
ATOM 2533 N N . GLY A 1 323 ? 24.480 -7.937 -16.986 1.00 58.22 323 GLY A N 1
ATOM 2534 C CA . GLY A 1 323 ? 25.477 -8.668 -17.781 1.00 58.22 323 GLY A CA 1
ATOM 2535 C C . GLY A 1 323 ? 26.031 -9.850 -16.968 1.00 58.22 323 GLY A C 1
ATOM 2536 O O . GLY A 1 323 ? 25.464 -10.164 -15.923 1.00 58.22 323 GLY A O 1
ATOM 2537 N N . ASP A 1 324 ? 27.134 -10.491 -17.394 1.00 41.75 324 ASP A N 1
ATOM 2538 C CA . ASP A 1 324 ? 27.787 -11.633 -16.704 1.00 41.75 324 ASP A CA 1
ATOM 2539 C C . ASP A 1 324 ? 28.384 -11.251 -15.328 1.00 41.75 324 ASP A C 1
ATOM 2541 O O . ASP A 1 324 ? 29.597 -11.251 -15.100 1.00 41.75 324 ASP A O 1
ATOM 2545 N N . TYR A 1 325 ? 27.538 -10.897 -14.365 1.00 42.41 325 TYR A N 1
ATOM 2546 C CA . TYR A 1 325 ? 27.962 -10.555 -13.018 1.00 42.41 325 TYR A CA 1
ATOM 2547 C C . TYR A 1 325 ? 28.106 -11.833 -12.189 1.00 42.41 325 TYR A C 1
ATOM 2549 O O . TYR A 1 325 ? 27.125 -12.442 -11.754 1.00 42.41 325 TYR A O 1
ATOM 2557 N N . LYS A 1 326 ? 29.351 -12.258 -11.947 1.00 40.91 326 LYS A N 1
ATOM 2558 C CA . LYS A 1 326 ? 29.647 -13.349 -11.011 1.00 40.91 326 LYS A CA 1
ATOM 2559 C C . LYS A 1 326 ? 29.365 -12.880 -9.583 1.00 40.91 326 LYS A C 1
ATOM 2561 O O . LYS A 1 326 ? 30.188 -12.215 -8.964 1.00 40.91 326 LYS A O 1
ATOM 2566 N N . ILE A 1 327 ? 28.188 -13.232 -9.072 1.00 45.66 327 ILE A N 1
ATOM 2567 C CA . ILE A 1 327 ? 27.786 -13.029 -7.676 1.00 45.66 327 ILE A CA 1
ATOM 2568 C C . ILE A 1 327 ? 28.770 -13.795 -6.780 1.00 45.66 327 ILE A C 1
ATOM 2570 O O . ILE A 1 327 ? 28.737 -15.024 -6.754 1.00 45.66 327 ILE A O 1
ATOM 2574 N N . THR A 1 328 ? 29.651 -13.096 -6.062 1.00 41.72 328 THR A N 1
ATOM 2575 C CA . THR A 1 328 ? 30.607 -13.740 -5.147 1.00 41.72 328 THR A CA 1
ATOM 2576 C C . THR A 1 328 ? 30.055 -13.967 -3.748 1.00 41.72 328 THR A C 1
ATOM 2578 O O . THR A 1 328 ? 30.512 -14.897 -3.097 1.00 41.72 328 THR A O 1
ATOM 2581 N N . GLU A 1 329 ? 29.041 -13.230 -3.281 1.00 42.91 329 GLU A N 1
ATOM 2582 C CA . GLU A 1 329 ? 28.503 -13.445 -1.933 1.00 42.91 329 GLU A CA 1
ATOM 2583 C C . GLU A 1 329 ? 26.991 -13.200 -1.825 1.00 42.91 329 GLU A C 1
ATOM 2585 O O . GLU A 1 329 ? 26.447 -12.203 -2.293 1.00 42.91 329 GLU A O 1
ATOM 2590 N N . ASN A 1 330 ? 26.344 -14.144 -1.136 1.00 42.16 330 ASN A N 1
ATOM 2591 C CA . ASN A 1 330 ? 24.936 -14.207 -0.750 1.00 42.16 330 ASN A CA 1
ATOM 2592 C C . ASN A 1 330 ? 23.902 -14.308 -1.884 1.00 42.16 330 ASN A C 1
ATOM 2594 O O . ASN A 1 330 ? 23.196 -13.365 -2.240 1.00 42.16 330 ASN A O 1
ATOM 2598 N N . GLN A 1 331 ? 23.713 -15.546 -2.349 1.00 44.53 331 GLN A N 1
ATOM 2599 C CA . GLN A 1 331 ? 22.447 -15.980 -2.928 1.00 44.53 331 GLN A CA 1
ATOM 2600 C C . GLN A 1 331 ? 21.371 -15.975 -1.827 1.00 44.53 331 GLN A C 1
ATOM 2602 O O . GLN A 1 331 ? 21.126 -17.004 -1.195 1.00 44.53 331 GLN A O 1
ATOM 2607 N N . GLN A 1 332 ? 20.681 -14.853 -1.597 1.00 43.44 332 GLN A N 1
ATOM 2608 C CA . GLN A 1 332 ? 19.303 -14.987 -1.119 1.00 43.44 332 GLN A CA 1
ATOM 2609 C C . GLN A 1 332 ? 18.579 -15.773 -2.210 1.00 43.44 332 GLN A C 1
ATOM 2611 O O . GLN A 1 332 ? 18.407 -15.289 -3.329 1.00 43.44 332 GLN A O 1
ATOM 2616 N N . LYS A 1 333 ? 18.293 -17.052 -1.935 1.00 44.28 333 LYS A N 1
ATOM 2617 C CA . LYS A 1 333 ? 17.671 -17.929 -2.921 1.00 44.28 333 LYS A CA 1
ATOM 2618 C C . LYS A 1 333 ? 16.368 -17.261 -3.353 1.00 44.28 333 LYS A C 1
ATOM 2620 O O . LYS A 1 333 ? 15.522 -16.959 -2.518 1.00 44.28 333 LYS A O 1
ATOM 2625 N N . ASN A 1 334 ? 16.230 -17.027 -4.656 1.00 48.22 334 ASN A N 1
ATOM 2626 C CA . ASN A 1 334 ? 15.015 -16.542 -5.305 1.00 48.22 334 ASN A CA 1
ATOM 2627 C C . ASN A 1 334 ? 13.917 -17.617 -5.178 1.00 48.22 334 ASN A C 1
ATOM 2629 O O . ASN A 1 334 ? 13.650 -18.366 -6.114 1.00 48.22 334 ASN A O 1
ATOM 2633 N N . GLN A 1 335 ? 13.384 -17.774 -3.968 1.00 51.53 335 GLN A N 1
ATOM 2634 C CA . GLN A 1 335 ? 12.516 -18.878 -3.559 1.00 51.53 335 GLN A CA 1
ATOM 2635 C C . GLN A 1 335 ? 11.046 -18.488 -3.474 1.00 51.53 335 GLN A C 1
ATOM 2637 O O . GLN A 1 335 ? 10.253 -19.293 -3.003 1.00 51.53 335 GLN A O 1
ATOM 2642 N N . ASN A 1 336 ? 10.669 -17.303 -3.960 1.00 61.06 336 ASN A N 1
ATOM 2643 C CA . ASN A 1 336 ? 9.271 -16.881 -3.964 1.00 61.06 336 ASN A CA 1
ATOM 2644 C C . ASN A 1 336 ? 8.720 -16.780 -5.398 1.00 61.06 336 ASN A C 1
ATOM 2646 O O . ASN A 1 336 ? 8.508 -15.674 -5.901 1.00 61.06 336 ASN A O 1
ATOM 2650 N N . PRO A 1 337 ? 8.608 -17.911 -6.129 1.00 71.38 337 PRO A N 1
ATOM 2651 C CA . PRO A 1 337 ? 7.972 -17.919 -7.434 1.00 71.38 337 PRO A CA 1
ATOM 2652 C C . PRO A 1 337 ? 6.478 -17.612 -7.315 1.00 71.38 337 PRO A C 1
ATOM 2654 O O . PRO A 1 337 ? 5.859 -17.891 -6.291 1.00 71.38 337 PRO A O 1
ATOM 2657 N N . MET A 1 338 ? 5.908 -17.073 -8.393 1.00 81.19 338 MET A N 1
ATOM 2658 C CA . MET A 1 338 ? 4.457 -16.973 -8.535 1.00 81.19 338 MET A CA 1
ATOM 2659 C C . MET A 1 338 ? 3.840 -18.371 -8.407 1.00 81.19 338 MET A C 1
ATOM 2661 O O . MET A 1 338 ? 4.384 -19.342 -8.940 1.00 81.19 338 MET A O 1
ATOM 2665 N N . SER A 1 339 ? 2.723 -18.467 -7.698 1.00 79.44 339 SER A N 1
ATOM 2666 C CA . SER A 1 339 ? 1.997 -19.704 -7.418 1.00 79.44 339 SER A CA 1
ATOM 2667 C C . SER A 1 339 ? 0.586 -19.663 -8.011 1.00 79.44 339 SER A C 1
ATOM 2669 O O . SER A 1 339 ? 0.032 -18.588 -8.237 1.00 79.44 339 SER A O 1
ATOM 2671 N N . GLY A 1 340 ? 0.009 -20.837 -8.285 1.00 79.31 340 GLY A N 1
ATOM 2672 C CA . GLY A 1 340 ? -1.295 -20.975 -8.946 1.00 79.31 340 GLY A CA 1
ATOM 2673 C C . GLY A 1 340 ? -1.203 -21.132 -10.469 1.00 79.31 340 GLY A C 1
ATOM 2674 O O . GLY A 1 340 ? -0.117 -21.316 -11.024 1.00 79.31 340 GLY A O 1
ATOM 2675 N N . GLN A 1 341 ? -2.354 -21.079 -11.144 1.00 75.81 341 GLN A N 1
ATOM 2676 C CA . GLN A 1 341 ? -2.442 -21.212 -12.600 1.00 75.81 341 GLN A CA 1
ATOM 2677 C C . GLN A 1 341 ? -2.055 -19.894 -13.278 1.00 75.81 341 GLN A C 1
ATOM 2679 O O . GLN A 1 341 ? -2.699 -18.871 -13.063 1.00 75.81 341 GLN A O 1
ATOM 2684 N N . LYS A 1 342 ? -0.995 -19.931 -14.093 1.00 77.50 342 LYS A N 1
ATOM 2685 C CA . LYS A 1 342 ? -0.562 -18.783 -14.895 1.00 77.50 342 LYS A CA 1
ATOM 2686 C C . LYS A 1 342 ? -1.665 -18.442 -15.912 1.00 77.50 342 LYS A C 1
ATOM 2688 O O . LYS A 1 342 ? -2.122 -19.367 -16.586 1.00 77.50 342 LYS A O 1
ATOM 2693 N N . PRO A 1 343 ? -2.092 -17.173 -16.036 1.00 68.19 343 PRO A N 1
ATOM 2694 C CA . PRO A 1 343 ? -3.074 -16.794 -17.039 1.00 68.19 343 PRO A CA 1
ATOM 2695 C C . PRO A 1 343 ? -2.478 -16.979 -18.437 1.00 68.19 343 PRO A C 1
ATOM 2697 O O . PRO A 1 343 ? -1.304 -16.672 -18.666 1.00 68.19 343 PRO A O 1
ATOM 2700 N N . GLU A 1 344 ? -3.285 -17.492 -19.358 1.00 63.75 344 GLU A N 1
ATOM 2701 C CA . GLU A 1 344 ? -2.946 -17.541 -20.778 1.00 63.75 344 GLU A CA 1
ATOM 2702 C C . GLU A 1 344 ? -3.275 -16.160 -21.366 1.00 63.75 344 GLU A C 1
ATOM 2704 O O . GLU A 1 344 ? -4.448 -15.796 -21.447 1.00 63.75 344 GLU A O 1
ATOM 2709 N N . TYR A 1 345 ? -2.244 -15.366 -21.674 1.00 56.81 345 TYR A N 1
ATOM 2710 C CA . TYR A 1 345 ? -2.369 -14.046 -22.307 1.00 56.81 345 TYR A CA 1
ATOM 2711 C C . TYR A 1 345 ? -2.040 -14.114 -23.793 1.00 56.81 345 TYR A C 1
ATOM 2713 O O . TYR A 1 345 ? -1.035 -14.786 -24.132 1.00 56.81 345 TYR A O 1
#

Solvent-accessible surface area (backbone atoms only — not comparable to full-atom values): 19823 Å² total; per-residue (Å²): 134,89,78,92,83,90,83,91,81,91,87,82,90,85,82,87,83,93,79,91,77,85,83,72,82,73,79,83,71,80,75,81,77,81,71,82,83,75,91,68,68,58,62,48,70,69,54,50,51,45,20,71,73,30,55,42,61,46,96,90,41,52,36,34,81,74,70,44,43,33,46,46,25,34,45,73,55,30,70,68,53,24,68,76,53,19,85,37,22,63,57,51,34,45,42,40,73,74,43,32,64,83,72,66,59,64,28,61,51,72,62,87,72,77,58,56,94,71,38,47,87,48,49,38,49,24,43,35,33,48,94,53,95,72,80,70,61,49,35,40,78,47,58,38,54,65,80,78,63,38,47,55,42,71,65,46,46,52,54,32,48,54,53,23,43,54,51,21,52,52,41,50,50,46,25,60,74,77,50,88,54,44,55,61,59,38,49,15,47,45,17,15,45,48,26,25,41,52,73,78,27,42,81,45,91,68,88,64,44,18,40,10,26,33,8,35,58,33,63,38,24,23,37,47,54,1,42,35,43,38,42,48,48,22,44,56,38,38,28,53,53,41,70,65,44,88,91,49,93,56,64,69,50,47,56,34,70,40,52,69,47,38,69,55,84,31,28,32,42,28,40,34,76,66,20,26,17,22,39,28,29,90,79,27,36,19,27,48,7,51,46,62,96,74,74,22,72,79,88,61,53,48,59,51,71,72,76,44,49,57,70,62,41,72,80,65,51,58,76,67,86,83,73,97,73,81,81,84,77,73,81,60,70,66,75,62,65,74,42,82,75,76,80,92,128

pLDDT: mean 73.4, std 21.18, range [26.23, 98.0]